Protein AF-A0A6P6XPT9-F1 (afdb_monomer)

Foldseek 3Di:
DVVVVVVVVVVVVVVVVVVVVPFFADDDDCPQLQEEEEFEPCLKFLRVLVQLVNLLVRYAYEYEEADVVSQVVSVVVSVVVSPYPHHYHYDHDQLLDDVRLVVVLVVCVPGRYAHYELPFADDPLLDQDPPVPDDPSSLSSRCSGLPVSLVSVCVSPVVSCLVVLHHEYEREAALLLVADAASCVSNNVSSVNSLVVQLVVQVVSLVSNYHRAYAHAYAECMPVFLADDDPLHHHSNVLNVQLSRVHTSVDSYDNSDVSRVVVSVVLVVCCVVVHNLLSRLLRNQLSVLRNVCVVDVVSRVVDDPVVSSVVSNVVSVVVVGRPSVD

Sequence (326 aa):
MIFLTIFLIILIIILIILWKFWNRPFVWDTNNGEYWAVVTGATDGIGYEFARQLAQKGYNIVMISRNPEKLAAKRQTILNESGNNVQIETVAVDFKKLDIYDQIRLAIKDKDVFILVNNVGFANMEKLDFFYNESSDYHQDMISVNITSTVRMTDLILPTMIEKQRGLILNLSSNLAEHSCGLGTMYSSTKAFVLNFSQTLYYECLSKNVLVFALTPMFVHSQLIAIRPSFFIPSAKCYVQNAFKSIQWNEKFSCGYIYHRLLSELTRIATLILGERYFIAVSKDIFQYHFQAYHDENFAEKSNFIKLIGTALWKNFQTNNPTYFD

Nearest PDB structures (foldseek):
  6jhb-assembly1_B-2  TM=9.146E-01  e=8.318E-14  Microcystis aeruginosa FACHB-905 = DIANCHI905
  2cfc-assembly1_D  TM=8.908E-01  e=8.199E-13  Xanthobacter autotrophicus Py2
  3svt-assembly1_B  TM=9.056E-01  e=2.003E-12  Mycobacterium ulcerans Agy99
  3f5q-assembly2_A  TM=8.805E-01  e=8.082E-12  Escherichia coli O6
  3g1t-assembly1_A-2  TM=8.315E-01  e=2.003E-12  Salmonella enterica subsp. enterica serovar Typhi

Radius of gyration: 21.02 Å; Cα contacts (8 Å, |Δi|>4): 557; chains: 1; bounding box: 53×53×59 Å

Solvent-accessible surface area (backbone atoms only — not comparable to full-atom values): 16874 Å² total; per-residue (Å²): 109,70,67,59,52,53,50,50,52,52,49,50,52,49,50,53,50,51,56,68,62,67,65,47,66,65,81,90,76,30,71,96,46,64,25,23,30,39,23,28,36,29,69,47,39,56,24,22,34,46,50,42,53,41,28,49,69,26,23,16,36,40,37,28,30,65,52,57,68,56,41,53,54,50,49,53,52,36,64,76,67,22,86,48,99,54,55,74,48,76,46,68,47,59,50,68,52,82,85,52,57,63,63,50,48,63,77,45,66,93,52,52,58,38,31,37,34,40,43,41,69,57,76,63,57,87,67,65,47,54,77,93,77,54,54,70,66,58,54,50,39,33,43,25,24,37,41,48,39,44,54,51,55,44,66,73,47,46,62,62,17,49,75,68,43,34,34,37,39,37,37,59,34,28,47,46,34,80,44,84,51,36,58,34,62,68,52,29,50,38,19,27,50,45,40,53,52,26,47,53,48,20,67,72,28,51,88,34,50,24,49,30,31,20,33,27,38,58,66,45,27,28,92,87,34,74,55,62,67,43,91,73,21,34,42,23,60,59,35,47,64,39,26,66,74,58,45,36,73,88,49,42,60,35,34,29,35,73,56,35,46,52,51,50,53,49,50,53,52,48,30,72,73,65,33,61,66,47,46,24,26,35,40,31,45,50,50,52,51,50,30,50,32,72,79,30,68,73,50,24,77,69,52,46,72,68,60,50,52,50,49,31,51,49,57,45,59,73,59,82,50,52,77,68,84,113

Mean predicted aligned error: 6.58 Å

Secondary structure (DSSP, 8-state):
-HHHHHHHHHHHHHHHHHHTTS--BPP---GGGT-EEEEETTTSHHHHHHHHHHHHHT-EEEEEES-HHHHHHHHHHHHHHS-S---EEEEE--TT-STTHHHHHHHHTTS-EEEEEE------TTS---GGGS-HHHHHHHIIIIIIHHHHHHHHHHHHHHHTT-EEEEEE--GGGSS--TT-HHHHHHHHHHHHHHHHHHHHHHTTTEEEEEE-----BBTTB-PPP-SSS-BHHHHHHHHHHH-BTT-SEE-SSHHHHHHHHHHHHHHHHH-HHHHHHHHHHHHHHHHHHHH-HHHHHH--HHHHHHHHHHHHHHTSS-TT--

Organism: Dermatophagoides pteronyssinus (NCBI:txid6956)

pLDDT: mean 88.87, std 11.32, range [50.19, 98.88]

InterPro domains:
  IPR002347 Short-chain dehydrogenase/reductase SDR [PF00106] (36-224)
  IPR002347 Short-chain dehydrogenase/reductase SDR [PR00080] (111-122)
  IPR002347 Short-chain dehydrogenase/reductase SDR [PR00080] (167-175)
  IPR002347 Short-chain dehydrogenase/reductase SDR [PR00080] (187-206)
  IPR002347 Short-chain dehydrogenase/reductase SDR [PR00081] (36-53)
  IPR002347 Short-chain dehydrogenase/reductase SDR [PR00081] (111-122)
  IPR002347 Short-chain dehydrogenase/reductase SDR [PR00081] (161-177)
  IPR002347 Short-chain dehydrogenase/reductase SDR [PR00081] (187-206)
  IPR002347 Short-chain dehydrogenase/reductase SDR [PR00081] (208-225)
  IPR036291 NAD(P)-binding domain superfamily [SSF51735] (36-249)
  IPR051019 VLCFA Elongation and Steroid Dehydrogenase [PTHR43899] (4-271)

Structure (mmCIF, N/CA/C/O backbone):
data_AF-A0A6P6XPT9-F1
#
_entry.id   AF-A0A6P6XPT9-F1
#
loop_
_atom_site.group_PDB
_atom_site.id
_atom_site.type_symbol
_atom_site.label_atom_id
_atom_site.label_alt_id
_atom_site.label_comp_id
_atom_site.label_asym_id
_atom_site.label_entity_id
_atom_site.label_seq_id
_atom_site.pdbx_PDB_ins_code
_atom_site.Cartn_x
_atom_site.Cartn_y
_atom_site.Cartn_z
_atom_site.occupancy
_atom_site.B_iso_or_equiv
_atom_site.auth_seq_id
_atom_site.auth_comp_id
_atom_site.auth_asym_id
_atom_site.auth_atom_id
_atom_site.pdbx_PDB_model_num
ATOM 1 N N . MET A 1 1 ? -20.578 32.294 -34.638 1.00 79.19 1 MET A N 1
ATOM 2 C CA . MET A 1 1 ? -20.539 30.838 -34.370 1.00 79.19 1 MET A CA 1
ATOM 3 C C . MET A 1 1 ? -19.259 30.431 -33.637 1.00 79.19 1 MET A C 1
ATOM 5 O O . MET A 1 1 ? -19.374 29.998 -32.505 1.00 79.19 1 MET A O 1
ATOM 9 N N . ILE A 1 2 ? -18.060 30.682 -34.187 1.00 90.75 2 ILE A N 1
ATOM 10 C CA . ILE A 1 2 ? -16.760 30.312 -33.571 1.00 90.75 2 ILE A CA 1
ATOM 11 C C . ILE A 1 2 ? -16.572 30.866 -32.143 1.00 90.75 2 ILE A C 1
ATOM 13 O O . ILE A 1 2 ? -16.231 30.111 -31.240 1.00 90.75 2 ILE A O 1
ATOM 17 N N . PHE A 1 3 ? -16.864 32.150 -31.905 1.00 90.12 3 PHE A N 1
ATOM 18 C CA . PHE A 1 3 ? -16.752 32.755 -30.567 1.00 90.12 3 PHE A CA 1
ATOM 19 C C . PHE A 1 3 ? -17.677 32.117 -29.523 1.00 90.12 3 PHE A C 1
ATOM 21 O O . PHE A 1 3 ? -17.264 31.913 -28.386 1.00 90.12 3 PHE A O 1
ATOM 28 N N . LEU A 1 4 ? -18.903 31.758 -29.915 1.00 89.94 4 LEU A N 1
ATOM 29 C CA . LEU A 1 4 ? -19.854 31.084 -29.030 1.00 89.94 4 LEU A CA 1
ATOM 30 C C . LEU A 1 4 ? -19.373 29.666 -28.695 1.00 89.94 4 LEU A C 1
ATOM 32 O O . LEU A 1 4 ? -19.447 29.2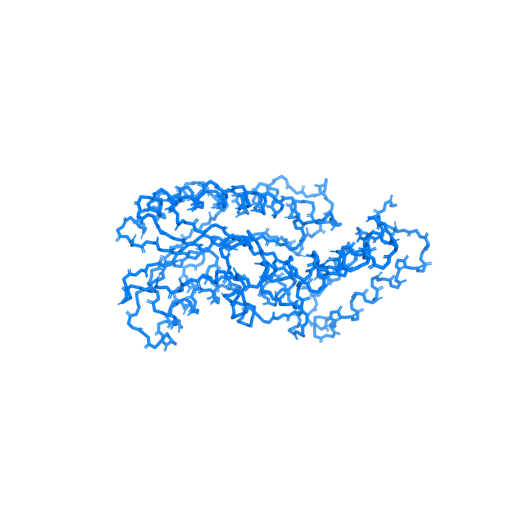50 -27.545 1.00 89.94 4 LEU A O 1
ATOM 36 N N . THR A 1 5 ? -18.821 28.948 -29.677 1.00 92.06 5 THR A N 1
ATOM 37 C CA . THR A 1 5 ? -18.236 27.617 -29.472 1.00 92.06 5 THR A CA 1
ATOM 38 C C . THR A 1 5 ? -17.027 27.667 -28.536 1.00 92.06 5 THR A C 1
ATOM 40 O O . THR A 1 5 ? -16.963 26.886 -27.593 1.00 92.06 5 THR A O 1
ATOM 43 N N . ILE A 1 6 ? -16.100 28.610 -28.739 1.00 93.50 6 ILE A N 1
ATOM 44 C CA . ILE A 1 6 ? -14.931 28.792 -27.862 1.00 93.50 6 ILE A CA 1
ATOM 45 C C . ILE A 1 6 ? -15.375 29.158 -26.441 1.00 93.50 6 ILE A C 1
ATOM 47 O O . ILE A 1 6 ? -14.889 28.568 -25.479 1.00 93.50 6 ILE A O 1
ATOM 51 N N . PHE A 1 7 ? -16.334 30.077 -26.301 1.00 94.69 7 PHE A N 1
ATOM 52 C CA . PHE A 1 7 ? -16.887 30.461 -25.002 1.00 94.69 7 PHE A CA 1
ATOM 53 C C . PHE A 1 7 ? -17.530 29.275 -24.272 1.00 94.69 7 PHE A C 1
ATOM 55 O O . PHE A 1 7 ? -17.256 29.069 -23.094 1.00 94.69 7 PHE A O 1
ATOM 62 N N . LEU A 1 8 ? -18.328 28.458 -24.967 1.00 93.38 8 LEU A N 1
ATOM 63 C CA . LEU A 1 8 ? -18.945 27.261 -24.390 1.00 93.38 8 LEU A CA 1
ATOM 64 C C . LEU A 1 8 ? -17.902 26.216 -23.976 1.00 93.38 8 LEU A C 1
ATOM 66 O O . LEU A 1 8 ? -18.034 25.638 -22.903 1.00 93.38 8 LEU A O 1
ATOM 70 N N . ILE A 1 9 ? -16.846 26.004 -24.769 1.00 93.31 9 ILE A N 1
ATOM 71 C CA . ILE A 1 9 ? -15.739 25.103 -24.404 1.00 93.31 9 ILE A CA 1
ATOM 72 C C . ILE A 1 9 ? -15.038 25.604 -23.136 1.00 93.31 9 ILE A C 1
ATOM 74 O O . ILE A 1 9 ? -14.835 24.828 -22.206 1.00 93.31 9 ILE A O 1
ATOM 78 N N . ILE A 1 10 ? -14.711 26.897 -23.066 1.00 92.75 10 ILE A N 1
ATOM 79 C CA . ILE A 1 10 ? -14.079 27.502 -21.884 1.00 92.75 10 ILE A CA 1
ATOM 80 C C . ILE A 1 10 ? -15.000 27.390 -20.665 1.00 92.75 10 ILE A C 1
ATOM 82 O O . ILE A 1 10 ? -14.541 26.997 -19.597 1.00 92.75 10 ILE A O 1
ATOM 86 N N . LEU A 1 11 ? -16.297 27.668 -20.816 1.00 93.38 11 LEU A N 1
ATOM 87 C CA . LEU A 1 11 ? -17.279 27.543 -19.740 1.00 93.38 11 LEU A CA 1
ATOM 88 C C . LEU A 1 11 ? -17.395 26.097 -19.245 1.00 93.38 11 LEU A C 1
ATOM 90 O O . LEU A 1 11 ? -17.398 25.873 -18.041 1.00 93.38 11 LEU A O 1
ATOM 94 N N . ILE A 1 12 ? -17.434 25.111 -20.146 1.00 91.75 12 ILE A N 1
ATOM 95 C CA . ILE A 1 12 ? -17.448 23.685 -19.790 1.00 91.75 12 ILE A CA 1
ATOM 96 C C . ILE A 1 12 ? -16.168 23.308 -19.042 1.00 91.75 12 ILE A C 1
ATOM 98 O O . ILE A 1 12 ? -16.242 22.646 -18.012 1.00 91.75 12 ILE A O 1
ATOM 102 N N . ILE A 1 13 ? -15.001 23.763 -19.505 1.00 87.75 13 ILE A N 1
ATOM 103 C CA . ILE A 1 13 ? -13.725 23.536 -18.815 1.00 87.75 13 ILE A CA 1
ATOM 104 C C . ILE A 1 13 ? -13.761 24.156 -17.414 1.00 87.75 13 ILE A C 1
ATOM 106 O O . ILE A 1 13 ? -13.410 23.482 -16.451 1.00 87.75 13 ILE A O 1
ATOM 110 N N . ILE A 1 14 ? -14.240 25.395 -17.275 1.00 87.25 14 ILE A N 1
ATOM 111 C CA . ILE A 1 14 ? -14.385 26.072 -15.979 1.00 87.25 14 ILE A CA 1
ATOM 112 C C . ILE A 1 14 ? -15.352 25.307 -15.075 1.00 87.25 14 ILE A C 1
ATOM 114 O O . ILE A 1 14 ? -15.032 25.093 -13.915 1.00 87.25 14 ILE A O 1
ATOM 118 N N . LEU A 1 15 ? -16.496 24.845 -15.579 1.00 84.56 15 LEU A N 1
ATOM 119 C CA . LEU A 1 15 ? -17.464 24.073 -14.796 1.00 84.56 15 LEU A CA 1
ATOM 120 C C . LEU A 1 15 ? -16.913 22.705 -14.378 1.00 84.56 15 LEU A C 1
ATOM 122 O O . LEU A 1 15 ? -17.125 22.302 -13.241 1.00 84.56 15 LEU A O 1
ATOM 126 N N . ILE A 1 16 ? -16.159 22.015 -15.240 1.00 75.75 16 ILE A N 1
ATOM 127 C CA . ILE A 1 16 ? -15.454 20.769 -14.890 1.00 75.75 16 ILE A CA 1
ATOM 128 C C . ILE A 1 16 ? -14.399 21.041 -13.816 1.00 75.75 16 ILE A C 1
ATOM 130 O O . ILE A 1 16 ? -14.278 20.268 -12.868 1.00 75.75 16 ILE A O 1
ATOM 134 N N . ILE A 1 17 ? -13.649 22.137 -13.944 1.00 69.44 17 ILE A N 1
ATOM 135 C CA . ILE A 1 17 ? -12.670 22.569 -12.945 1.00 69.44 17 ILE A CA 1
ATOM 136 C C . ILE A 1 17 ? -13.381 22.871 -11.620 1.00 69.44 17 ILE A C 1
ATOM 138 O O . ILE A 1 17 ? -12.992 22.323 -10.598 1.00 69.44 17 ILE A O 1
ATOM 142 N N . LEU A 1 18 ? -14.456 23.663 -11.627 1.00 72.50 18 LEU A N 1
ATOM 143 C CA . LEU A 1 18 ? -15.242 24.010 -10.439 1.00 72.50 18 LEU A CA 1
ATOM 144 C C . LEU A 1 18 ? -15.896 22.781 -9.792 1.00 72.50 18 LEU A C 1
ATOM 146 O O . LEU A 1 18 ? -15.896 22.667 -8.571 1.00 72.50 18 LEU A O 1
ATOM 150 N N . TRP A 1 19 ? -16.385 21.825 -10.583 1.00 67.12 19 TRP A N 1
ATOM 151 C CA . TRP A 1 19 ? -16.901 20.543 -10.094 1.00 67.12 19 TRP A CA 1
ATOM 152 C C . TRP A 1 19 ? -15.800 19.703 -9.439 1.00 67.12 19 TRP A C 1
ATOM 154 O O . TRP A 1 19 ? -15.993 19.180 -8.344 1.00 67.12 19 TRP A O 1
ATOM 164 N N . LYS A 1 20 ? -14.604 19.673 -10.039 1.00 57.31 20 LYS A N 1
ATOM 165 C CA . LYS A 1 20 ? -13.386 19.132 -9.416 1.00 57.31 20 LYS A CA 1
ATOM 166 C C . LYS A 1 20 ? -12.871 19.960 -8.235 1.00 57.31 20 LYS A C 1
ATOM 168 O O . LYS A 1 20 ? -11.962 19.510 -7.556 1.00 57.31 20 LYS A O 1
ATOM 173 N N . PHE A 1 21 ? -13.388 21.163 -7.990 1.00 55.09 21 PHE A N 1
ATOM 174 C CA . PHE A 1 21 ? -13.096 21.963 -6.796 1.00 55.09 21 PHE A CA 1
ATOM 175 C C . PHE A 1 21 ? -14.175 21.827 -5.718 1.00 55.09 21 PHE A C 1
ATOM 177 O O . PHE A 1 21 ? -13.897 22.148 -4.563 1.00 55.09 21 PHE A O 1
ATOM 184 N N . TRP A 1 22 ? -15.342 21.249 -6.031 1.00 58.50 22 TRP A N 1
ATOM 185 C CA . TRP A 1 22 ? -16.307 20.732 -5.049 1.00 58.50 22 TRP A CA 1
ATOM 186 C C . TRP A 1 22 ? -15.775 19.438 -4.401 1.00 58.50 22 TRP A C 1
ATOM 188 O O . TRP A 1 22 ? -16.456 18.418 -4.285 1.00 58.50 22 TRP A O 1
ATOM 198 N N . ASN A 1 23 ? -14.503 19.464 -4.010 1.00 64.50 23 ASN A N 1
ATOM 199 C CA . ASN A 1 23 ? -13.807 18.354 -3.396 1.00 64.50 23 ASN A CA 1
ATOM 200 C C . ASN A 1 23 ? -14.426 18.066 -2.040 1.00 64.50 23 ASN A C 1
ATOM 202 O O . ASN A 1 23 ? -14.569 18.953 -1.198 1.00 64.50 23 ASN A O 1
ATOM 206 N N . ARG A 1 24 ? -14.761 16.798 -1.823 1.00 79.75 24 ARG A N 1
ATOM 207 C CA . ARG A 1 24 ? -15.091 16.271 -0.503 1.00 79.75 24 ARG A CA 1
ATOM 208 C C . ARG A 1 24 ? -13.835 15.577 0.022 1.00 79.75 24 ARG A C 1
ATOM 210 O O . ARG A 1 24 ? -13.664 14.386 -0.252 1.00 79.75 24 ARG A O 1
ATOM 217 N N . PRO A 1 25 ? -12.914 16.300 0.690 1.00 84.12 25 PRO A N 1
ATOM 218 C CA . PRO A 1 25 ? -11.747 15.665 1.283 1.00 84.12 25 PRO A CA 1
ATOM 219 C C . PRO A 1 25 ? -12.199 14.603 2.282 1.00 84.12 25 PRO A C 1
ATOM 221 O O . PRO A 1 25 ? -13.264 14.720 2.896 1.00 84.12 25 PRO A O 1
ATOM 224 N N . PHE A 1 26 ? -11.393 13.561 2.446 1.00 88.88 26 PHE A N 1
ATOM 225 C CA . PHE A 1 26 ? -11.652 12.593 3.500 1.00 88.88 26 PHE A CA 1
ATOM 226 C C . PHE A 1 26 ? -11.485 13.253 4.874 1.00 88.88 26 PHE A C 1
ATOM 228 O O . PHE A 1 26 ? -10.502 13.956 5.127 1.00 88.88 26 PHE A O 1
ATOM 235 N N . VAL A 1 27 ? -12.459 13.032 5.755 1.00 87.75 27 VAL A N 1
ATOM 236 C CA . VAL A 1 27 ? -12.433 13.548 7.123 1.00 87.75 27 VAL A CA 1
ATOM 237 C C . VAL A 1 27 ? -11.733 12.521 8.000 1.00 87.75 27 VAL A C 1
ATOM 239 O O . VAL A 1 27 ? -12.186 11.388 8.130 1.00 87.75 27 VAL A O 1
ATOM 242 N N . TRP A 1 28 ? -10.610 12.923 8.587 1.00 88.94 28 TRP A N 1
ATOM 243 C CA . TRP A 1 28 ? -9.869 12.100 9.535 1.00 88.94 28 TRP A CA 1
ATOM 244 C C . TRP A 1 28 ? -10.541 12.199 10.903 1.00 88.94 28 TRP A C 1
ATOM 246 O O . TRP A 1 28 ? -10.433 13.236 11.551 1.00 88.94 28 TRP A O 1
ATOM 256 N N . ASP A 1 29 ? -11.204 11.130 11.330 1.00 88.81 29 ASP A N 1
ATOM 257 C CA . ASP A 1 29 ? -11.877 11.035 12.625 1.00 88.81 29 ASP A CA 1
ATOM 258 C C . ASP A 1 29 ? -11.281 9.877 13.422 1.00 88.81 29 ASP A C 1
ATOM 260 O O . ASP A 1 29 ? -11.273 8.743 12.956 1.00 88.81 29 ASP A O 1
ATOM 264 N N . THR A 1 30 ? -10.749 10.163 14.606 1.00 83.50 30 THR A N 1
ATOM 265 C CA . THR A 1 30 ? -10.194 9.140 15.502 1.00 83.50 30 THR A CA 1
ATOM 266 C C . THR A 1 30 ? -11.195 8.632 16.527 1.00 83.50 30 THR A C 1
ATOM 268 O O . THR A 1 30 ? -10.854 7.714 17.274 1.00 83.50 30 THR A O 1
ATOM 271 N N . ASN A 1 31 ? -12.392 9.228 16.592 1.00 88.56 31 ASN A N 1
ATOM 272 C CA . ASN A 1 31 ? -13.404 8.982 17.613 1.00 88.56 31 ASN A CA 1
ATOM 273 C C . ASN A 1 31 ? -12.790 8.951 19.019 1.00 88.56 31 ASN A C 1
ATOM 275 O O . ASN A 1 31 ? -12.758 7.921 19.684 1.00 88.56 31 ASN A O 1
ATOM 279 N N . ASN A 1 32 ? -12.192 10.076 19.423 1.00 84.25 32 ASN A N 1
ATOM 280 C CA . ASN A 1 32 ? -11.514 10.234 20.716 1.00 84.25 32 ASN A CA 1
ATOM 281 C C . ASN A 1 32 ? -10.435 9.167 21.016 1.00 84.25 32 ASN A C 1
ATOM 283 O O . ASN A 1 32 ? -10.117 8.920 22.176 1.00 84.25 32 ASN A O 1
ATOM 287 N N . GLY A 1 33 ? -9.849 8.556 19.980 1.00 85.12 33 GLY A N 1
ATOM 288 C CA . GLY A 1 33 ? -8.804 7.537 20.112 1.00 85.12 33 GLY A CA 1
ATOM 289 C C . GLY A 1 33 ? -9.315 6.096 20.191 1.00 85.12 33 GLY A C 1
ATOM 290 O O . GLY A 1 33 ? -8.542 5.196 20.510 1.00 85.12 33 GLY A O 1
ATOM 291 N N . GLU A 1 34 ? -10.592 5.842 19.898 1.00 92.31 34 GLU A N 1
ATOM 292 C CA . GLU A 1 34 ? -11.158 4.485 19.905 1.00 92.31 34 GLU A CA 1
ATOM 293 C C . GLU A 1 34 ? -10.878 3.716 18.607 1.00 92.31 34 GLU A C 1
ATOM 295 O O . GLU A 1 34 ? -10.788 2.485 18.611 1.00 92.31 34 GLU A O 1
ATOM 300 N N . TYR A 1 35 ? -10.716 4.418 17.482 1.00 97.44 35 TYR A N 1
ATOM 301 C CA . TYR A 1 35 ? -10.569 3.771 16.180 1.00 97.44 35 TYR A CA 1
ATOM 302 C C . TYR A 1 35 ? -9.181 3.187 15.935 1.00 97.44 35 TYR A C 1
ATOM 304 O O . TYR A 1 35 ? -8.144 3.749 16.300 1.00 97.44 35 TYR A O 1
ATOM 312 N N . TRP A 1 36 ? -9.181 2.057 15.232 1.00 98.56 36 TRP A N 1
ATOM 313 C CA . TRP A 1 36 ? -7.990 1.318 14.847 1.00 98.56 36 TRP A CA 1
ATOM 314 C C . TRP A 1 36 ? -7.681 1.469 13.358 1.00 98.56 36 TRP A C 1
ATOM 316 O O . TRP A 1 36 ? -8.574 1.501 12.508 1.00 98.56 36 TRP A O 1
ATOM 326 N N . ALA A 1 37 ? -6.391 1.494 13.042 1.00 98.69 37 ALA A N 1
ATOM 327 C CA . ALA A 1 37 ? -5.862 1.351 11.700 1.00 98.69 37 ALA A CA 1
ATOM 328 C C . ALA A 1 37 ? -5.039 0.062 11.588 1.00 98.69 37 ALA A C 1
ATOM 330 O O . ALA A 1 37 ? -4.120 -0.176 12.371 1.00 98.69 37 ALA A O 1
ATOM 331 N N . VAL A 1 38 ? -5.336 -0.759 10.588 1.00 98.88 38 VAL A N 1
ATOM 332 C CA . VAL A 1 38 ? -4.563 -1.956 10.245 1.00 98.88 38 VAL A CA 1
ATOM 333 C C . VAL A 1 38 ? -3.624 -1.608 9.098 1.00 98.88 38 VAL A C 1
ATOM 335 O O . VAL A 1 38 ? -4.072 -1.127 8.060 1.00 98.88 38 VAL A O 1
ATOM 338 N N . VAL A 1 39 ? -2.324 -1.854 9.258 1.00 98.88 39 VAL A N 1
ATOM 339 C CA . VAL A 1 39 ? -1.311 -1.529 8.242 1.00 98.88 39 VAL A CA 1
ATOM 340 C C . VAL A 1 39 ? -0.475 -2.764 7.924 1.00 98.88 39 VAL A C 1
ATOM 342 O O . VAL A 1 39 ? 0.206 -3.308 8.796 1.00 98.88 39 VAL A O 1
ATOM 345 N N . THR A 1 40 ? -0.490 -3.201 6.663 1.00 98.69 40 THR A N 1
ATOM 346 C CA . THR A 1 40 ? 0.341 -4.318 6.189 1.00 98.69 40 THR A CA 1
ATOM 347 C C . THR A 1 40 ? 1.687 -3.822 5.653 1.00 98.69 40 THR A C 1
ATOM 349 O O . THR A 1 40 ? 1.795 -2.744 5.069 1.00 98.69 40 THR A O 1
ATOM 352 N N . GLY A 1 41 ? 2.763 -4.582 5.873 1.00 97.19 41 GLY A N 1
ATOM 353 C CA . GLY A 1 41 ? 4.122 -4.138 5.543 1.00 97.19 41 GLY A CA 1
ATOM 354 C C . GLY A 1 41 ? 4.581 -2.951 6.402 1.00 97.19 41 GLY A C 1
ATOM 355 O O . GLY A 1 41 ? 5.276 -2.064 5.917 1.00 97.19 41 GLY A O 1
ATOM 356 N N . ALA A 1 42 ? 4.180 -2.914 7.675 1.00 97.31 42 ALA A N 1
ATOM 357 C CA . ALA A 1 42 ? 4.314 -1.744 8.552 1.00 97.31 42 ALA A CA 1
ATOM 358 C C . ALA A 1 42 ? 5.716 -1.518 9.159 1.00 97.31 42 ALA A C 1
ATOM 360 O O . ALA A 1 42 ? 5.872 -0.695 10.055 1.00 97.31 42 ALA A O 1
ATOM 361 N N . THR A 1 43 ? 6.745 -2.252 8.730 1.00 95.88 43 THR A N 1
ATOM 362 C CA . THR A 1 43 ? 8.088 -2.169 9.336 1.00 95.88 43 THR A CA 1
ATOM 363 C C . THR A 1 43 ? 9.082 -1.314 8.557 1.00 95.88 43 THR A C 1
ATOM 365 O O . THR A 1 43 ? 10.153 -1.018 9.087 1.00 95.88 43 THR A O 1
ATOM 368 N N . ASP A 1 44 ? 8.758 -0.908 7.327 1.00 93.00 44 ASP A N 1
ATOM 369 C CA . ASP A 1 44 ? 9.615 -0.052 6.505 1.00 93.00 44 ASP A CA 1
ATOM 370 C C . ASP A 1 44 ? 8.820 0.862 5.564 1.00 93.00 44 ASP A C 1
ATOM 372 O O . ASP A 1 44 ? 7.621 0.668 5.350 1.00 93.00 44 ASP A O 1
ATOM 376 N N . GLY A 1 45 ? 9.512 1.844 4.987 1.00 94.19 45 GLY A N 1
ATOM 377 C CA . GLY A 1 45 ? 9.049 2.661 3.877 1.00 94.19 45 GLY A CA 1
ATOM 378 C C . GLY A 1 45 ? 7.678 3.286 4.109 1.00 94.19 45 GLY A C 1
ATOM 379 O O . GLY A 1 45 ? 7.395 3.856 5.164 1.00 94.19 45 GLY A O 1
ATOM 380 N N . ILE A 1 46 ? 6.835 3.190 3.080 1.00 96.88 46 ILE A N 1
ATOM 381 C CA . ILE A 1 46 ? 5.500 3.796 3.039 1.00 96.88 46 ILE A CA 1
ATOM 382 C C . ILE A 1 46 ? 4.603 3.233 4.150 1.00 96.88 46 ILE A C 1
ATOM 384 O O . ILE A 1 46 ? 3.961 4.005 4.859 1.00 96.88 46 ILE A O 1
ATOM 388 N N . GLY A 1 47 ? 4.596 1.912 4.354 1.00 97.75 47 GLY A N 1
ATOM 389 C CA . GLY A 1 47 ? 3.777 1.262 5.380 1.00 97.75 47 GLY A CA 1
ATOM 390 C C . GLY A 1 47 ? 4.132 1.700 6.794 1.00 97.75 47 GLY A C 1
ATOM 391 O O . GLY A 1 47 ? 3.244 2.037 7.574 1.00 97.75 47 GLY A O 1
ATOM 392 N N . TYR A 1 48 ? 5.425 1.755 7.123 1.00 98.06 48 TYR A N 1
ATOM 393 C CA . TYR A 1 48 ? 5.858 2.259 8.429 1.00 98.06 48 TYR A CA 1
ATOM 394 C C . TYR A 1 48 ? 5.432 3.711 8.654 1.00 98.06 48 TYR A C 1
ATOM 396 O O . TYR A 1 48 ? 4.936 4.047 9.727 1.00 98.06 48 TYR A O 1
ATOM 404 N N . GLU A 1 49 ? 5.570 4.572 7.645 1.00 98.19 49 GLU A N 1
ATOM 405 C CA . GLU A 1 49 ? 5.164 5.973 7.771 1.00 98.19 49 GLU A CA 1
ATOM 406 C C . GLU A 1 49 ? 3.645 6.151 7.848 1.00 98.19 49 GLU A C 1
ATOM 408 O O . GLU A 1 49 ? 3.192 7.030 8.578 1.00 98.19 49 GLU A O 1
ATOM 413 N N . PHE A 1 50 ? 2.846 5.294 7.202 1.00 98.56 50 PHE A N 1
ATOM 414 C CA . PHE A 1 50 ? 1.403 5.248 7.454 1.00 98.56 50 PHE A CA 1
ATOM 415 C C . PHE A 1 50 ? 1.105 4.878 8.907 1.00 98.56 50 PHE A C 1
ATOM 417 O O . PHE A 1 50 ? 0.392 5.623 9.572 1.00 98.56 50 PHE A O 1
ATOM 424 N N . ALA A 1 51 ? 1.682 3.791 9.426 1.00 98.56 51 ALA A N 1
ATOM 425 C CA . ALA A 1 51 ? 1.483 3.375 10.817 1.00 98.56 51 ALA A CA 1
ATOM 426 C C . ALA A 1 51 ? 1.876 4.486 11.809 1.00 98.56 51 ALA A C 1
ATOM 428 O O . ALA A 1 51 ? 1.090 4.863 12.678 1.00 98.56 51 ALA A O 1
ATOM 429 N N . ARG A 1 52 ? 3.066 5.069 11.630 1.00 98.19 52 ARG A N 1
ATOM 430 C CA . ARG A 1 52 ? 3.612 6.127 12.489 1.00 98.19 52 ARG A CA 1
ATOM 431 C C . ARG A 1 52 ? 2.763 7.395 12.467 1.00 98.19 52 ARG A C 1
ATOM 433 O O . ARG A 1 52 ? 2.451 7.945 13.519 1.00 98.19 52 ARG A O 1
ATOM 440 N N . GLN A 1 53 ? 2.379 7.870 11.284 1.00 97.88 53 GLN A N 1
ATOM 441 C CA . GLN A 1 53 ? 1.632 9.123 11.165 1.00 97.88 53 GLN A CA 1
ATOM 442 C C . GLN A 1 53 ? 0.142 8.961 11.501 1.00 97.88 53 GLN A C 1
ATOM 444 O O . GLN A 1 53 ? -0.472 9.920 11.964 1.00 97.88 53 GLN A O 1
ATOM 449 N N . LEU A 1 54 ? -0.447 7.772 11.326 1.00 97.94 54 LEU A N 1
ATOM 450 C CA . LEU A 1 54 ? -1.793 7.474 11.835 1.00 97.94 54 LEU A CA 1
ATOM 451 C C . LEU A 1 54 ? -1.809 7.430 13.370 1.00 97.94 54 LEU A C 1
ATOM 453 O O . LEU A 1 54 ? -2.709 8.007 13.976 1.00 97.94 54 LEU A O 1
ATOM 457 N N . ALA A 1 55 ? -0.779 6.869 14.008 1.00 97.75 55 ALA A N 1
ATOM 458 C CA . ALA A 1 55 ? -0.630 6.927 15.465 1.00 97.75 55 ALA A CA 1
ATOM 459 C C . ALA A 1 55 ? -0.502 8.374 15.980 1.00 97.75 55 ALA A C 1
ATOM 461 O O . ALA A 1 55 ? -1.163 8.762 16.941 1.00 97.75 55 ALA A O 1
ATOM 462 N N . GLN A 1 56 ? 0.278 9.217 15.293 1.00 95.44 56 GLN A N 1
ATOM 463 C CA . GLN A 1 56 ? 0.378 10.657 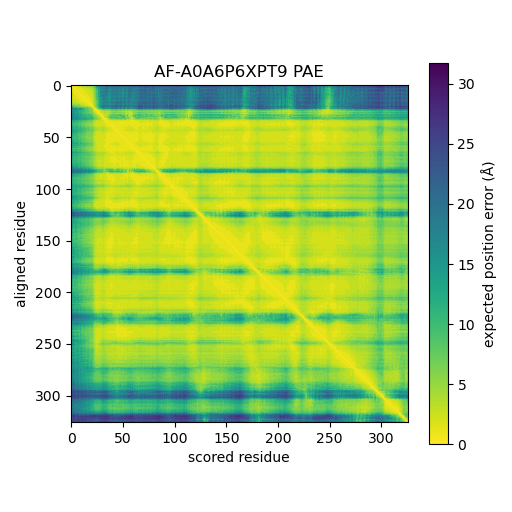15.596 1.00 95.44 56 GLN A CA 1
ATOM 464 C C . GLN A 1 56 ? -0.945 11.410 15.408 1.00 95.44 56 GLN A C 1
ATOM 466 O O . GLN A 1 56 ? -1.166 12.439 16.041 1.00 95.44 56 GLN A O 1
ATOM 471 N N . LYS A 1 57 ? -1.839 10.906 14.550 1.00 94.31 57 LYS A N 1
ATOM 472 C CA . LYS A 1 57 ? -3.201 11.433 14.406 1.00 94.31 57 LYS A CA 1
ATOM 473 C C . LYS A 1 57 ? -4.145 10.963 15.513 1.00 94.31 57 LYS A C 1
ATOM 475 O O . LYS A 1 57 ? -5.193 11.577 15.651 1.00 94.31 57 LYS A O 1
ATOM 480 N N . GLY A 1 58 ? -3.777 9.931 16.277 1.00 96.00 58 GLY A N 1
ATOM 481 C CA . GLY A 1 58 ? -4.550 9.392 17.399 1.00 96.00 58 GLY A CA 1
ATOM 482 C C . GLY A 1 58 ? -5.239 8.051 17.128 1.00 96.00 58 GLY A C 1
ATOM 483 O O . GLY A 1 58 ? -6.070 7.646 17.930 1.00 96.00 58 GLY A O 1
ATOM 484 N N . TYR A 1 59 ? -4.934 7.363 16.022 1.00 97.75 59 TYR A N 1
ATOM 485 C CA . TYR A 1 59 ? -5.446 6.007 15.790 1.00 97.75 59 TYR A CA 1
ATOM 486 C C . TYR A 1 59 ? -4.624 4.972 16.561 1.00 97.75 59 TYR A C 1
ATOM 488 O O . TYR A 1 59 ? -3.392 5.027 16.568 1.00 97.75 59 TYR A O 1
ATOM 496 N N . ASN A 1 60 ? -5.299 3.968 17.114 1.00 98.31 60 ASN A N 1
ATOM 497 C CA . ASN A 1 60 ? -4.644 2.733 17.539 1.00 98.31 60 ASN A CA 1
ATOM 498 C C . ASN A 1 60 ? -4.175 1.957 16.302 1.00 98.31 60 ASN A C 1
ATOM 500 O O . ASN A 1 60 ? -4.821 2.019 15.257 1.00 98.31 60 ASN A O 1
ATOM 504 N N . ILE A 1 61 ? -3.069 1.221 16.380 1.00 98.56 61 ILE A N 1
ATOM 505 C CA . ILE A 1 61 ? -2.453 0.603 15.197 1.00 98.56 61 ILE A CA 1
ATOM 506 C C . ILE A 1 61 ? -2.318 -0.908 15.359 1.00 98.56 61 ILE A C 1
ATOM 508 O O . ILE A 1 61 ? -1.751 -1.385 16.335 1.00 98.56 61 ILE A O 1
ATOM 512 N N . VAL A 1 62 ? -2.737 -1.668 14.348 1.00 98.75 62 VAL A N 1
ATOM 513 C CA . VAL A 1 62 ? -2.299 -3.056 14.147 1.00 98.75 62 VAL A CA 1
ATOM 514 C C . VAL A 1 62 ? -1.243 -3.072 13.046 1.00 98.75 62 VAL A C 1
ATOM 516 O O . VAL A 1 62 ? -1.537 -2.843 11.872 1.00 98.75 62 VAL A O 1
ATOM 519 N N . MET A 1 63 ? 0.005 -3.330 13.425 1.00 98.75 63 MET A N 1
ATOM 520 C CA . MET A 1 63 ? 1.143 -3.432 12.517 1.00 98.75 63 MET A CA 1
ATOM 521 C C . MET A 1 63 ? 1.333 -4.883 12.085 1.00 98.75 63 MET A C 1
ATOM 523 O O . MET A 1 63 ? 1.615 -5.745 12.916 1.00 98.75 63 MET A O 1
ATOM 527 N N . ILE A 1 64 ? 1.245 -5.157 10.785 1.00 98.69 64 ILE A N 1
ATOM 528 C CA . ILE A 1 64 ? 1.430 -6.510 10.252 1.00 98.69 64 ILE A CA 1
ATOM 529 C C . ILE A 1 64 ? 2.658 -6.546 9.343 1.00 98.69 64 ILE A C 1
ATOM 531 O O . ILE A 1 64 ? 2.778 -5.762 8.398 1.00 98.69 64 ILE A O 1
ATOM 535 N N . SER A 1 65 ? 3.607 -7.433 9.636 1.00 97.81 65 SER A N 1
ATOM 536 C CA . SER A 1 65 ? 4.817 -7.647 8.831 1.00 97.81 65 SER A CA 1
ATOM 537 C C . SER A 1 65 ? 5.446 -9.003 9.155 1.00 97.81 65 SER A C 1
ATOM 539 O O . SER A 1 65 ? 4.955 -9.720 10.012 1.00 97.81 65 SER A O 1
ATOM 541 N N . ARG A 1 66 ? 6.544 -9.365 8.491 1.00 95.56 66 ARG A N 1
ATOM 542 C CA . ARG A 1 66 ? 7.173 -10.695 8.616 1.00 95.56 66 ARG A CA 1
ATOM 543 C C . ARG A 1 66 ? 8.147 -10.837 9.779 1.00 95.56 66 ARG A C 1
ATOM 545 O O . ARG A 1 66 ? 8.339 -11.936 10.279 1.00 95.56 66 ARG A O 1
ATOM 552 N N . ASN A 1 67 ? 8.804 -9.746 10.170 1.00 96.50 67 ASN A N 1
ATOM 553 C CA . ASN A 1 67 ? 9.889 -9.787 11.148 1.00 96.50 67 ASN A CA 1
ATOM 554 C C . ASN A 1 67 ? 9.387 -9.295 12.525 1.00 96.50 67 ASN A C 1
ATOM 556 O O . ASN A 1 67 ? 9.107 -8.097 12.652 1.00 96.50 67 ASN A O 1
ATOM 560 N N . PRO A 1 68 ? 9.282 -10.179 13.539 1.00 97.50 68 PRO A N 1
ATOM 561 C CA . PRO A 1 68 ? 8.763 -9.827 14.862 1.00 97.50 68 PRO A CA 1
ATOM 562 C C . PRO A 1 68 ? 9.666 -8.847 15.622 1.00 97.50 68 PRO A C 1
ATOM 564 O O . PRO A 1 68 ? 9.162 -7.930 16.266 1.00 97.50 68 PRO A O 1
ATOM 567 N N . GLU A 1 69 ? 10.988 -8.969 15.504 1.00 97.75 69 GLU A N 1
ATOM 568 C CA . GLU A 1 69 ? 11.942 -8.071 16.167 1.00 97.75 69 GLU A CA 1
ATOM 569 C C . GLU A 1 69 ? 11.850 -6.651 15.597 1.00 97.75 69 GLU A C 1
ATOM 571 O O . GLU A 1 69 ? 11.747 -5.671 16.336 1.00 97.75 69 GLU A O 1
ATOM 576 N N . LYS A 1 70 ? 11.789 -6.531 14.263 1.00 97.44 70 LYS A N 1
ATOM 577 C CA . LYS A 1 70 ? 11.611 -5.241 13.582 1.00 97.44 70 LYS A CA 1
ATOM 578 C C . LYS A 1 70 ? 10.252 -4.628 13.925 1.00 97.44 70 LYS A C 1
ATOM 580 O O . LYS A 1 70 ? 10.174 -3.416 14.104 1.00 97.44 70 LYS A O 1
ATOM 585 N N . LEU A 1 71 ? 9.196 -5.438 14.044 1.00 98.44 71 LEU A N 1
ATOM 586 C CA . LEU A 1 71 ? 7.882 -4.983 14.516 1.00 98.44 71 LEU A CA 1
ATOM 587 C C . LEU A 1 71 ? 7.965 -4.414 15.935 1.00 98.44 71 LEU A C 1
ATOM 589 O O . LEU A 1 71 ? 7.497 -3.300 16.153 1.00 98.44 71 LEU A O 1
ATOM 593 N N . ALA A 1 72 ? 8.594 -5.129 16.870 1.00 98.12 72 ALA A N 1
ATOM 594 C CA . ALA A 1 72 ? 8.748 -4.681 18.252 1.00 98.12 72 ALA A CA 1
ATOM 595 C C . ALA A 1 72 ? 9.539 -3.365 18.345 1.00 98.12 72 ALA A C 1
ATOM 597 O O . ALA A 1 72 ? 9.089 -2.414 18.986 1.00 98.12 72 ALA A O 1
ATOM 598 N N . ALA A 1 73 ? 10.666 -3.271 17.633 1.00 98.00 73 ALA A N 1
ATOM 599 C CA . ALA A 1 73 ? 11.481 -2.060 17.594 1.00 98.00 73 ALA A CA 1
ATOM 600 C C . ALA A 1 73 ? 10.704 -0.863 17.021 1.00 98.00 73 ALA A C 1
ATOM 602 O O . ALA A 1 73 ? 10.663 0.206 17.631 1.00 98.00 73 ALA A O 1
ATOM 603 N N . LYS A 1 74 ? 10.035 -1.042 15.873 1.00 98.06 74 LYS A N 1
ATOM 604 C CA . LYS A 1 74 ? 9.249 0.025 15.232 1.00 98.06 74 LYS A CA 1
ATOM 605 C C . LYS A 1 74 ? 8.033 0.431 16.057 1.00 98.06 74 LYS A C 1
ATOM 607 O O . LYS A 1 74 ? 7.751 1.623 16.147 1.00 98.06 74 LYS A O 1
ATOM 612 N N . ARG A 1 75 ? 7.356 -0.519 16.705 1.00 98.00 75 ARG A N 1
ATOM 613 C CA . ARG A 1 75 ? 6.291 -0.239 17.676 1.00 98.00 75 ARG A CA 1
ATOM 614 C C . ARG A 1 75 ? 6.797 0.682 18.782 1.00 98.00 75 ARG A C 1
ATOM 616 O O . ARG A 1 75 ? 6.151 1.689 19.053 1.00 98.00 75 ARG A O 1
ATOM 623 N N . GLN A 1 76 ? 7.947 0.374 19.387 1.00 97.25 76 GLN A N 1
ATOM 624 C CA . GLN A 1 76 ? 8.500 1.201 20.462 1.00 97.25 76 GLN A CA 1
ATOM 625 C C . GLN A 1 76 ? 8.824 2.619 19.981 1.00 97.25 76 GLN A C 1
ATOM 627 O O . GLN A 1 76 ? 8.521 3.586 20.676 1.00 97.25 76 GLN A O 1
ATOM 632 N N . THR A 1 77 ? 9.384 2.758 18.776 1.00 96.94 77 THR A N 1
ATOM 633 C CA . THR A 1 77 ? 9.620 4.074 18.167 1.00 96.94 77 THR A CA 1
ATOM 634 C C . THR A 1 77 ? 8.323 4.871 18.028 1.00 96.94 77 THR A C 1
ATOM 636 O O . THR A 1 77 ? 8.276 6.025 18.440 1.00 96.94 77 THR A O 1
ATOM 639 N N . ILE A 1 78 ? 7.253 4.262 17.505 1.00 97.38 78 ILE A N 1
ATOM 640 C CA . ILE A 1 78 ? 5.969 4.957 17.334 1.00 97.38 78 ILE A CA 1
ATOM 641 C C . ILE A 1 78 ? 5.372 5.351 18.690 1.00 97.38 78 ILE A C 1
ATOM 643 O O . ILE A 1 78 ? 4.919 6.483 18.830 1.00 97.38 78 ILE A O 1
ATOM 647 N N . LEU A 1 79 ? 5.399 4.465 19.691 1.00 96.06 79 LEU A N 1
ATOM 648 C CA . LEU A 1 79 ? 4.899 4.781 21.035 1.00 96.06 79 LEU A CA 1
ATOM 649 C C . LEU A 1 79 ? 5.615 6.003 21.626 1.00 96.06 79 LEU A C 1
ATOM 651 O O . LEU A 1 79 ? 4.953 6.905 22.131 1.00 96.06 79 LEU A O 1
ATOM 655 N N . ASN A 1 80 ? 6.940 6.081 21.473 1.00 94.38 80 ASN A N 1
ATOM 656 C CA . ASN A 1 80 ? 7.739 7.208 21.959 1.00 94.38 80 ASN A CA 1
ATOM 657 C C . ASN A 1 80 ? 7.458 8.523 21.202 1.00 94.38 80 ASN A C 1
ATOM 659 O O . ASN A 1 80 ? 7.586 9.600 21.777 1.00 94.38 80 ASN A O 1
ATOM 663 N N . GLU A 1 81 ? 7.104 8.453 19.914 1.00 92.62 81 GLU A N 1
ATOM 664 C CA . GLU A 1 81 ? 6.932 9.625 19.041 1.00 92.62 81 GLU A CA 1
ATOM 665 C C . GLU A 1 81 ? 5.483 10.107 18.884 1.00 92.62 81 GLU A C 1
ATOM 667 O O . GLU A 1 81 ? 5.262 11.219 18.404 1.00 92.62 81 GLU A O 1
ATOM 672 N N . SER A 1 82 ? 4.490 9.266 19.182 1.00 83.94 82 SER A N 1
ATOM 673 C CA . SER A 1 82 ? 3.089 9.531 18.821 1.00 83.94 82 SER A CA 1
ATOM 674 C C . SER A 1 82 ? 2.485 10.730 19.553 1.00 83.94 82 SER A C 1
ATOM 676 O O . SER A 1 82 ? 1.587 11.368 19.010 1.00 83.94 82 SER A O 1
ATOM 678 N N . GLY A 1 83 ? 2.967 11.034 20.764 1.00 77.62 83 GLY A N 1
ATOM 679 C CA . GLY A 1 83 ? 2.437 12.102 21.620 1.00 77.62 83 GLY A CA 1
ATOM 680 C C . GLY A 1 83 ? 1.007 11.864 22.130 1.00 77.62 83 GLY A C 1
ATOM 681 O O . GLY A 1 83 ? 0.490 12.694 22.870 1.00 77.62 83 GLY A O 1
ATOM 682 N N . ASN A 1 84 ? 0.385 10.738 21.764 1.00 79.25 84 ASN A N 1
ATOM 683 C CA . ASN A 1 84 ? -0.983 10.357 22.105 1.00 79.25 84 ASN A CA 1
ATOM 684 C C . ASN A 1 84 ? -0.975 9.051 22.907 1.00 79.25 84 ASN A C 1
ATOM 686 O O . ASN A 1 84 ? -0.080 8.221 22.749 1.00 79.25 84 ASN A O 1
ATOM 690 N N . ASN A 1 85 ? -2.011 8.821 23.714 1.00 87.94 85 ASN A N 1
ATOM 691 C CA . ASN A 1 85 ? -2.207 7.536 24.384 1.00 87.94 85 ASN A CA 1
ATOM 692 C C . ASN A 1 85 ? -2.829 6.513 23.415 1.00 87.94 85 ASN A C 1
ATOM 694 O O . ASN A 1 85 ? -4.018 6.216 23.503 1.00 87.94 85 ASN A O 1
ATOM 698 N N . VAL A 1 86 ? -2.039 6.035 22.450 1.00 95.12 86 VAL A N 1
ATOM 699 C CA . VAL A 1 86 ? -2.465 5.044 21.449 1.00 95.12 86 VAL A CA 1
ATOM 700 C C . VAL A 1 86 ? -1.982 3.642 21.798 1.00 95.12 86 VAL A C 1
ATOM 702 O O . VAL A 1 86 ? -0.883 3.438 22.317 1.00 95.12 86 VAL A O 1
ATOM 705 N N . GLN A 1 87 ? -2.789 2.651 21.444 1.00 96.94 87 GLN A N 1
ATOM 706 C CA . GLN A 1 87 ? -2.440 1.241 21.525 1.00 96.94 87 GLN A CA 1
ATOM 707 C C . GLN A 1 87 ? -1.828 0.778 20.205 1.00 96.94 87 GLN A C 1
ATOM 709 O O . GLN A 1 87 ? -2.285 1.148 19.122 1.00 96.94 87 GLN A O 1
ATOM 714 N N . ILE A 1 88 ? -0.787 -0.052 20.288 1.00 97.81 88 ILE A N 1
ATOM 715 C CA . ILE A 1 88 ? -0.155 -0.652 19.112 1.00 97.81 88 ILE A CA 1
ATOM 716 C C . ILE A 1 88 ? -0.026 -2.153 19.326 1.00 97.81 88 ILE A C 1
ATOM 718 O O . ILE A 1 88 ? 0.648 -2.601 20.254 1.00 97.81 88 ILE A O 1
ATOM 722 N N . GLU A 1 89 ? -0.627 -2.919 18.427 1.00 98.06 89 GLU A N 1
ATOM 723 C CA . GLU A 1 89 ? -0.489 -4.366 18.338 1.00 98.06 89 GLU A CA 1
ATOM 724 C C . GLU A 1 89 ? 0.329 -4.759 17.113 1.00 98.06 89 GLU A C 1
ATOM 726 O O . GLU A 1 89 ? 0.365 -4.057 16.103 1.00 98.06 89 GLU A O 1
ATOM 731 N N . THR A 1 90 ? 1.013 -5.895 17.205 1.00 98.56 90 THR A N 1
ATOM 732 C CA . THR A 1 90 ? 1.893 -6.394 16.148 1.00 98.56 90 THR A CA 1
ATOM 733 C C . THR A 1 90 ? 1.522 -7.825 15.803 1.00 98.56 90 THR A C 1
ATOM 735 O O . THR A 1 90 ? 1.424 -8.655 16.704 1.00 98.56 90 THR A O 1
ATOM 738 N N . VAL A 1 91 ? 1.393 -8.130 14.514 1.00 98.56 91 VAL A N 1
ATOM 739 C CA . VAL A 1 91 ? 1.143 -9.490 14.020 1.00 98.56 91 VAL A CA 1
ATOM 740 C C . VAL A 1 91 ? 2.270 -9.873 13.063 1.00 98.56 91 VAL A C 1
ATOM 742 O O . VAL A 1 91 ? 2.491 -9.202 12.052 1.00 98.56 91 VAL A O 1
ATOM 745 N N . ALA A 1 92 ? 3.010 -10.928 13.405 1.00 98.44 92 ALA A N 1
ATOM 746 C CA . ALA A 1 92 ? 4.143 -11.402 12.618 1.00 98.44 92 ALA A CA 1
ATOM 747 C C . ALA A 1 92 ? 3.703 -12.522 11.663 1.00 98.44 92 ALA A C 1
ATOM 749 O O . ALA A 1 92 ? 3.489 -13.649 12.097 1.00 98.44 92 ALA A O 1
ATOM 750 N N . VAL A 1 93 ? 3.553 -12.219 10.370 1.00 98.25 93 VAL A N 1
ATOM 751 C CA . VAL A 1 93 ? 3.046 -13.163 9.354 1.00 98.25 93 VAL A CA 1
ATOM 752 C C . VAL A 1 93 ? 3.772 -13.004 8.026 1.00 98.25 93 VAL A C 1
ATOM 754 O O . VAL A 1 93 ? 4.214 -11.905 7.682 1.00 98.25 93 VAL A O 1
ATOM 757 N N . ASP A 1 94 ? 3.829 -14.081 7.243 1.00 97.69 94 ASP A N 1
ATOM 758 C CA . ASP A 1 94 ? 4.304 -14.045 5.861 1.00 97.69 94 ASP A CA 1
ATOM 759 C C . ASP A 1 94 ? 3.153 -14.157 4.865 1.00 97.69 94 ASP A C 1
ATOM 761 O O . ASP A 1 94 ? 2.532 -15.207 4.735 1.00 97.69 94 ASP A O 1
ATOM 765 N N . PHE A 1 95 ? 2.906 -13.069 4.132 1.00 97.81 95 PHE A N 1
ATOM 766 C CA . PHE A 1 95 ? 1.857 -12.974 3.114 1.00 97.81 95 PHE A CA 1
ATOM 767 C C . PHE A 1 95 ? 2.099 -13.844 1.874 1.00 97.81 95 PHE A C 1
ATOM 769 O O . PHE A 1 95 ? 1.233 -13.912 1.005 1.00 97.81 95 PHE A O 1
ATOM 776 N N . LYS A 1 96 ? 3.236 -14.543 1.789 1.00 96.69 96 LYS A N 1
ATOM 777 C CA . LYS A 1 96 ? 3.409 -15.646 0.834 1.00 96.69 96 LYS A CA 1
ATOM 778 C C . LYS A 1 96 ? 2.511 -16.846 1.159 1.00 96.69 96 LYS A C 1
ATOM 780 O O . LYS A 1 96 ? 2.172 -17.613 0.263 1.00 96.69 96 LYS A O 1
ATOM 785 N N . LYS A 1 97 ? 2.117 -17.006 2.427 1.00 96.31 97 LYS A N 1
ATOM 786 C CA . LYS A 1 97 ? 1.327 -18.137 2.928 1.00 96.31 97 LYS A CA 1
ATOM 787 C C . LYS A 1 97 ? -0.168 -17.806 2.989 1.00 96.31 97 LYS A C 1
ATOM 789 O O . LYS A 1 97 ? -0.554 -16.648 3.136 1.00 96.31 97 LYS A O 1
ATOM 794 N N . LEU A 1 98 ? -1.019 -18.831 2.897 1.00 93.88 98 LEU A N 1
ATOM 795 C CA . LEU A 1 98 ? -2.486 -18.691 2.915 1.00 93.88 98 LEU A CA 1
ATOM 796 C C . LEU A 1 98 ? -3.128 -19.004 4.274 1.00 93.88 98 LEU A C 1
ATOM 798 O O . LEU A 1 98 ? -4.232 -18.545 4.548 1.00 93.88 98 LEU A O 1
ATOM 802 N N . ASP A 1 99 ? -2.442 -19.748 5.134 1.00 95.50 99 ASP A N 1
ATOM 803 C CA . ASP A 1 99 ? -2.898 -20.181 6.462 1.00 95.50 99 ASP A CA 1
ATOM 804 C C . ASP A 1 99 ? -2.793 -19.080 7.536 1.00 95.50 99 ASP A C 1
ATOM 806 O O . ASP A 1 99 ? -3.129 -19.287 8.699 1.00 95.50 99 ASP A O 1
ATOM 810 N N . ILE A 1 100 ? -2.358 -17.876 7.155 1.00 97.62 100 ILE A N 1
ATOM 811 C CA . ILE A 1 100 ? -2.081 -16.790 8.098 1.00 97.62 100 ILE A CA 1
ATOM 812 C C . ILE A 1 100 ? -3.307 -15.957 8.487 1.00 97.62 100 ILE A C 1
ATOM 814 O O . ILE A 1 100 ? -3.241 -15.226 9.471 1.00 97.62 100 ILE A O 1
ATOM 818 N N . TYR A 1 101 ? -4.399 -15.994 7.721 1.00 97.94 101 TYR A N 1
ATOM 819 C CA . TYR A 1 101 ? -5.476 -15.002 7.857 1.00 97.94 101 TYR A CA 1
ATOM 820 C C . TYR A 1 101 ? -6.342 -15.201 9.103 1.00 97.94 101 TYR A C 1
ATOM 822 O O . TYR A 1 101 ? -6.887 -14.224 9.612 1.00 97.94 101 TYR A O 1
ATOM 830 N N . ASP A 1 102 ? -6.417 -16.417 9.645 1.00 97.06 102 ASP A N 1
ATOM 831 C CA . ASP A 1 102 ? -7.154 -16.674 10.887 1.00 97.06 102 ASP A CA 1
ATOM 832 C C . ASP A 1 102 ? -6.473 -16.020 12.091 1.00 97.06 102 ASP A C 1
ATOM 834 O O . ASP A 1 102 ? -7.140 -15.425 12.937 1.00 97.06 102 ASP A O 1
ATOM 838 N N . GLN A 1 103 ? -5.138 -16.018 12.124 1.00 97.06 103 GLN A N 1
ATOM 839 C CA . GLN A 1 103 ? -4.392 -15.329 13.178 1.00 97.06 103 GLN A CA 1
ATOM 840 C C . GLN A 1 103 ? -4.586 -13.804 13.102 1.00 97.06 103 GLN A C 1
ATOM 842 O O . GLN A 1 103 ? -4.705 -13.139 14.129 1.00 97.06 103 GLN A O 1
ATOM 847 N N . ILE A 1 104 ? -4.680 -13.248 11.885 1.00 98.19 104 ILE A N 1
ATOM 848 C CA . ILE A 1 104 ? -4.955 -11.821 11.675 1.00 98.19 104 ILE A CA 1
ATOM 849 C C . ILE A 1 104 ? -6.382 -11.506 12.116 1.00 98.19 104 ILE A C 1
ATOM 851 O O . ILE A 1 104 ? -6.591 -10.534 12.836 1.00 98.19 104 ILE A O 1
ATOM 855 N N . ARG A 1 105 ? -7.355 -12.343 11.732 1.00 97.81 105 ARG A N 1
ATOM 856 C CA . ARG A 1 105 ? -8.760 -12.209 12.134 1.00 97.81 105 ARG A CA 1
ATOM 857 C C . ARG A 1 105 ? -8.895 -12.161 13.653 1.00 97.81 105 ARG A C 1
ATOM 859 O O . ARG A 1 105 ? -9.581 -11.284 14.166 1.00 97.81 105 ARG A O 1
ATOM 866 N N . LEU A 1 106 ? -8.229 -13.071 14.364 1.00 97.06 106 LEU A N 1
ATOM 867 C CA . LEU A 1 106 ? -8.217 -13.086 15.828 1.00 97.06 106 LEU A CA 1
ATOM 868 C C . LEU A 1 106 ? -7.624 -11.796 16.400 1.00 97.06 106 LEU A C 1
ATOM 870 O O . LEU A 1 106 ? -8.214 -11.211 17.304 1.00 97.06 106 LEU A O 1
ATOM 874 N N . ALA A 1 107 ? -6.516 -11.313 15.834 1.00 96.81 107 ALA A N 1
ATOM 875 C CA . ALA A 1 107 ? -5.884 -10.074 16.276 1.00 96.81 107 ALA A CA 1
ATOM 876 C C . ALA A 1 107 ? -6.773 -8.833 16.073 1.00 96.81 107 ALA A C 1
ATOM 878 O O . ALA A 1 107 ? -6.637 -7.872 16.821 1.00 96.81 107 ALA A O 1
ATOM 879 N N . ILE A 1 108 ? -7.691 -8.823 15.100 1.00 97.50 108 ILE A N 1
ATOM 880 C CA . ILE A 1 108 ? -8.550 -7.657 14.816 1.00 97.50 108 ILE A CA 1
ATOM 881 C C . ILE A 1 108 ? -9.994 -7.780 15.316 1.00 97.50 108 ILE A C 1
ATOM 883 O O . ILE A 1 108 ? -10.736 -6.808 15.220 1.00 97.50 108 ILE A O 1
ATOM 887 N N . LYS A 1 109 ? -10.398 -8.939 15.848 1.00 94.56 109 LYS A N 1
ATOM 888 C CA . LYS A 1 109 ? -11.801 -9.289 16.130 1.00 94.56 109 LYS A CA 1
ATOM 889 C C . LYS A 1 109 ? -12.563 -8.245 16.956 1.00 94.56 109 LYS A C 1
ATOM 891 O O . LYS A 1 109 ? -13.683 -7.899 16.600 1.00 94.56 109 LYS A O 1
ATOM 896 N N . ASP A 1 110 ? -11.952 -7.745 18.025 1.00 94.19 110 ASP A N 1
ATOM 897 C CA . ASP A 1 110 ? -12.599 -6.827 18.976 1.00 94.19 110 ASP A CA 1
ATOM 898 C C . ASP A 1 110 ? -12.179 -5.363 18.754 1.00 94.19 110 ASP A C 1
ATOM 900 O O . ASP A 1 110 ? -12.335 -4.510 19.627 1.00 94.19 110 ASP A O 1
ATOM 904 N N . LYS A 1 111 ? -11.600 -5.062 17.585 1.00 96.88 111 LYS A N 1
ATOM 905 C CA . LYS A 1 111 ? -11.087 -3.734 17.246 1.00 96.88 111 LYS A CA 1
ATOM 906 C C . LYS A 1 111 ? -12.042 -3.009 16.325 1.00 96.88 111 LYS A C 1
ATOM 908 O O . LYS A 1 111 ? -12.515 -3.543 15.324 1.00 96.88 111 LYS A O 1
ATOM 913 N N . ASP A 1 112 ? -12.257 -1.736 16.621 1.00 97.12 112 ASP A N 1
ATOM 914 C CA . ASP A 1 112 ? -13.021 -0.863 15.749 1.00 97.12 112 ASP A CA 1
ATOM 915 C C . ASP A 1 112 ? -12.165 -0.350 14.583 1.00 97.12 112 ASP A C 1
ATOM 917 O O . ASP A 1 112 ? -11.638 0.763 14.610 1.00 97.12 112 ASP A O 1
ATOM 921 N N . VAL A 1 113 ? -11.961 -1.202 13.576 1.00 98.31 113 VAL A N 1
ATOM 922 C CA . VAL A 1 113 ? -11.093 -0.887 12.436 1.00 98.31 113 VAL A CA 1
ATOM 923 C C . VAL A 1 113 ? -11.761 0.137 11.516 1.00 98.31 113 VAL A C 1
ATOM 925 O O . VAL A 1 113 ? -12.678 -0.181 10.762 1.00 98.31 113 VAL A O 1
ATOM 928 N N . PHE A 1 114 ? -11.258 1.370 11.549 1.00 98.38 114 PHE A N 1
ATOM 929 C CA . PHE A 1 114 ? -11.688 2.464 10.676 1.00 98.38 114 PHE A CA 1
ATOM 930 C C . PHE A 1 114 ? -10.817 2.586 9.423 1.00 98.38 114 PHE A C 1
ATOM 932 O O . PHE A 1 114 ? -11.302 3.023 8.383 1.00 98.38 114 PHE A O 1
ATOM 939 N N . ILE A 1 115 ? -9.542 2.185 9.493 1.00 98.69 115 ILE A N 1
ATOM 940 C CA . ILE A 1 115 ? -8.606 2.290 8.366 1.00 98.69 115 ILE A CA 1
ATOM 941 C C . ILE A 1 115 ? -7.945 0.940 8.104 1.00 98.69 115 ILE A C 1
ATOM 943 O O . ILE A 1 115 ? -7.394 0.322 9.011 1.00 98.69 115 ILE A O 1
ATOM 947 N N . LEU A 1 116 ? -7.922 0.520 6.845 1.00 98.88 116 LEU A N 1
ATOM 948 C CA . LEU A 1 116 ? -7.058 -0.545 6.348 1.00 98.88 116 LEU A CA 1
ATOM 949 C C . LEU A 1 116 ? -6.079 0.049 5.336 1.00 98.88 116 LEU A C 1
ATOM 951 O O . LEU A 1 116 ? -6.490 0.649 4.350 1.00 98.88 116 LEU A O 1
ATOM 955 N N . VAL A 1 117 ? -4.782 -0.147 5.553 1.00 98.88 117 VAL A N 1
ATOM 956 C CA . VAL A 1 117 ? -3.721 0.184 4.599 1.00 98.88 117 VAL A CA 1
ATOM 957 C C . VAL A 1 117 ? -3.095 -1.114 4.091 1.00 98.88 117 VAL A C 1
ATOM 959 O O . VAL A 1 117 ? -2.200 -1.687 4.720 1.00 98.88 117 VAL A O 1
ATOM 962 N N . ASN A 1 118 ? -3.557 -1.562 2.926 1.00 98.81 118 ASN A N 1
ATOM 963 C CA . ASN A 1 118 ? -2.972 -2.660 2.162 1.00 98.81 118 ASN A CA 1
ATOM 964 C C . ASN A 1 118 ? -1.704 -2.169 1.455 1.00 98.81 118 ASN A C 1
ATOM 966 O O . ASN A 1 118 ? -1.719 -1.820 0.273 1.00 98.81 118 ASN A O 1
ATOM 970 N N . ASN A 1 119 ? -0.607 -2.090 2.209 1.00 98.25 119 ASN A N 1
ATOM 971 C CA . ASN A 1 119 ? 0.681 -1.604 1.721 1.00 98.25 119 ASN A CA 1
ATOM 972 C C . ASN A 1 119 ? 1.679 -2.721 1.392 1.00 98.25 119 ASN A C 1
ATOM 974 O O . ASN A 1 119 ? 2.573 -2.491 0.576 1.00 98.25 119 ASN A O 1
ATOM 978 N N . VAL A 1 120 ? 1.567 -3.896 2.023 1.00 95.25 120 VAL A N 1
ATOM 979 C CA . VAL A 1 120 ? 2.517 -4.988 1.783 1.00 95.25 120 VAL A CA 1
ATOM 980 C C . VAL A 1 120 ? 2.647 -5.261 0.285 1.00 95.25 120 VAL A C 1
ATOM 982 O O . VAL A 1 120 ? 1.669 -5.284 -0.459 1.00 95.25 120 VAL A O 1
ATOM 985 N N . GLY A 1 121 ? 3.885 -5.415 -0.164 1.00 91.06 121 GLY A N 1
ATOM 986 C CA . GLY A 1 121 ? 4.190 -5.633 -1.561 1.00 91.06 121 GLY A CA 1
ATOM 987 C C . GLY A 1 121 ? 5.501 -6.377 -1.719 1.00 91.06 121 GLY A C 1
ATOM 988 O O . GLY A 1 121 ? 6.385 -6.308 -0.863 1.00 91.06 121 GLY A O 1
ATOM 989 N N . PHE A 1 122 ? 5.607 -7.091 -2.827 1.00 89.25 122 PHE A N 1
ATOM 990 C CA . PHE A 1 122 ? 6.785 -7.827 -3.233 1.00 89.25 122 PHE A CA 1
ATOM 991 C C . PHE A 1 122 ? 7.116 -7.488 -4.685 1.00 89.25 122 PHE A C 1
ATOM 993 O O . PHE A 1 122 ? 6.270 -7.573 -5.577 1.00 89.25 122 PHE A O 1
ATOM 1000 N N . ALA A 1 123 ? 8.363 -7.082 -4.888 1.00 83.19 123 ALA A N 1
ATOM 1001 C CA . ALA A 1 123 ? 9.031 -7.002 -6.173 1.00 83.19 123 ALA A CA 1
ATOM 1002 C C . ALA A 1 123 ? 10.504 -7.289 -5.896 1.00 83.19 123 ALA A C 1
ATOM 1004 O O . ALA A 1 123 ? 11.074 -6.677 -4.991 1.00 83.19 123 ALA A O 1
ATOM 1005 N N . ASN A 1 124 ? 11.115 -8.227 -6.614 1.00 74.69 124 ASN A N 1
ATOM 1006 C CA . ASN A 1 124 ? 12.536 -8.484 -6.437 1.00 74.69 124 ASN A CA 1
ATOM 1007 C C . ASN A 1 124 ? 13.335 -7.642 -7.429 1.00 74.69 124 ASN A C 1
ATOM 1009 O O . ASN A 1 124 ? 13.687 -8.098 -8.513 1.00 74.69 124 ASN A O 1
ATOM 1013 N N . MET A 1 125 ? 13.615 -6.400 -7.035 1.00 67.38 125 MET A N 1
ATOM 1014 C CA . MET A 1 125 ? 14.421 -5.484 -7.845 1.00 67.38 125 MET A CA 1
ATOM 1015 C C . MET A 1 125 ? 15.878 -5.967 -8.013 1.00 67.38 125 MET A C 1
ATOM 1017 O O . MET A 1 125 ? 16.562 -5.490 -8.911 1.00 67.38 125 MET A O 1
ATOM 1021 N N . GLU A 1 126 ? 16.330 -6.941 -7.207 1.00 65.19 126 GLU A N 1
ATOM 1022 C CA . GLU A 1 126 ? 17.642 -7.606 -7.304 1.00 65.19 126 GLU A CA 1
ATOM 1023 C C . GLU A 1 126 ? 17.661 -8.780 -8.297 1.00 65.19 126 GLU A C 1
ATOM 1025 O O . GLU A 1 126 ? 18.681 -9.439 -8.446 1.00 65.19 126 GLU A O 1
ATOM 1030 N N . LYS A 1 127 ? 16.543 -9.154 -8.926 1.00 70.44 127 LYS A N 1
ATOM 1031 C CA . LYS A 1 127 ? 16.502 -10.265 -9.899 1.00 70.44 127 LYS A CA 1
ATOM 1032 C C . LYS A 1 127 ? 15.486 -9.988 -11.000 1.00 70.44 127 LYS A C 1
ATOM 1034 O O . LYS A 1 127 ? 14.648 -10.834 -11.294 1.00 70.44 127 LYS A O 1
ATOM 1039 N N . LEU A 1 128 ? 15.520 -8.779 -11.557 1.00 77.62 128 LEU A N 1
ATOM 1040 C CA . LEU A 1 128 ? 14.664 -8.437 -12.689 1.00 77.62 128 LEU A CA 1
ATOM 1041 C C . LEU A 1 128 ? 15.151 -9.179 -13.931 1.00 77.62 128 LEU A C 1
ATOM 1043 O O . LEU A 1 1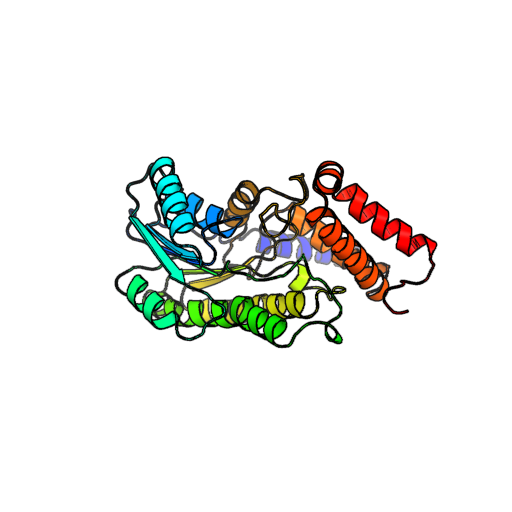28 ? 16.287 -8.991 -14.364 1.00 77.62 128 LEU A O 1
ATOM 1047 N N . ASP A 1 129 ? 14.277 -9.996 -14.501 1.00 84.50 129 ASP A N 1
ATOM 1048 C CA . ASP A 1 129 ? 14.549 -10.763 -15.710 1.00 84.50 129 ASP A CA 1
ATOM 1049 C C . ASP A 1 129 ? 13.288 -10.806 -16.586 1.00 84.50 129 ASP A C 1
ATOM 1051 O O . ASP A 1 129 ? 12.226 -10.275 -16.249 1.00 84.50 129 ASP A O 1
ATOM 1055 N N . PHE A 1 130 ? 13.402 -11.402 -17.764 1.00 87.12 130 PHE A N 1
ATOM 1056 C CA . PHE A 1 130 ? 12.248 -11.726 -18.578 1.00 87.12 130 PHE A CA 1
ATOM 1057 C C . PHE A 1 130 ? 11.392 -12.786 -17.889 1.00 87.12 130 PHE A C 1
ATOM 1059 O O . PHE A 1 130 ? 11.903 -13.727 -17.288 1.00 87.12 130 PHE A O 1
ATOM 1066 N N . PHE A 1 131 ? 10.077 -12.682 -18.072 1.00 90.44 131 PHE A N 1
ATOM 1067 C CA . PHE A 1 131 ? 9.098 -13.602 -17.488 1.00 90.44 131 PHE A CA 1
ATOM 1068 C C . PHE A 1 131 ? 9.453 -15.088 -17.678 1.00 90.44 131 PHE A C 1
ATOM 1070 O O . PHE A 1 131 ? 9.285 -15.882 -16.761 1.00 90.44 131 PHE A O 1
ATOM 1077 N N . TYR A 1 132 ? 9.961 -15.466 -18.855 1.00 89.56 132 TYR A N 1
ATOM 1078 C CA . TYR A 1 132 ? 10.303 -16.856 -19.180 1.00 89.56 132 TYR A CA 1
ATOM 1079 C C . TYR A 1 132 ? 11.595 -17.367 -18.512 1.00 89.56 132 TYR A C 1
ATOM 1081 O O . TYR A 1 132 ? 11.861 -18.565 -18.573 1.00 89.56 132 TYR A O 1
ATOM 1089 N N . ASN A 1 133 ? 12.382 -16.489 -17.883 1.00 90.75 133 ASN A N 1
ATOM 1090 C CA . ASN A 1 133 ? 13.577 -16.834 -17.103 1.00 90.75 133 ASN A CA 1
ATOM 1091 C C . ASN A 1 133 ? 13.311 -16.840 -15.587 1.00 90.75 133 ASN A C 1
ATOM 1093 O O . ASN A 1 133 ? 14.108 -17.366 -14.809 1.00 90.75 133 ASN A O 1
ATOM 1097 N N . GLU A 1 134 ? 12.207 -16.238 -15.150 1.00 90.44 134 GLU A N 1
ATOM 1098 C CA . GLU A 1 134 ? 11.810 -16.182 -13.748 1.00 90.44 134 GLU A CA 1
ATOM 1099 C C . GLU A 1 134 ? 11.214 -17.524 -13.281 1.00 90.44 134 GLU A C 1
ATOM 1101 O O . GLU A 1 134 ? 10.617 -18.273 -14.054 1.00 90.44 134 GLU A O 1
ATOM 1106 N N . SER A 1 135 ? 11.354 -17.847 -11.990 1.00 92.00 135 SER A N 1
ATOM 1107 C CA . SER A 1 135 ? 10.799 -19.089 -11.443 1.00 92.00 135 SER A CA 1
ATOM 1108 C C . SER A 1 135 ? 9.293 -18.987 -11.180 1.00 92.00 135 SER A C 1
ATOM 1110 O O . SER A 1 135 ? 8.782 -17.944 -10.771 1.00 92.00 135 SER A O 1
ATOM 1112 N N . SER A 1 136 ? 8.583 -20.113 -11.305 1.00 94.00 136 SER A N 1
ATOM 1113 C CA . SER A 1 136 ? 7.157 -20.186 -10.950 1.00 94.00 136 SER A CA 1
ATOM 1114 C C . SER A 1 136 ? 6.896 -19.788 -9.491 1.00 94.00 136 SER A C 1
ATOM 1116 O O . SER A 1 136 ? 5.888 -19.145 -9.204 1.00 94.00 136 SER A O 1
ATOM 1118 N N . ASP A 1 137 ? 7.802 -20.128 -8.570 1.00 93.69 137 ASP A N 1
ATOM 1119 C CA . ASP A 1 137 ? 7.685 -19.743 -7.158 1.00 93.69 137 ASP A CA 1
ATOM 1120 C C . ASP A 1 137 ? 7.764 -18.223 -6.980 1.00 93.69 137 ASP A C 1
ATOM 1122 O O . ASP A 1 137 ? 7.024 -17.652 -6.183 1.00 93.69 137 ASP A O 1
ATOM 1126 N N . TYR A 1 138 ? 8.613 -17.542 -7.758 1.00 92.06 138 TYR A N 1
ATOM 1127 C CA . TYR A 1 138 ? 8.703 -16.085 -7.738 1.00 92.06 138 TYR A CA 1
ATOM 1128 C C . TYR A 1 138 ? 7.400 -15.431 -8.215 1.00 92.06 138 TYR A C 1
ATOM 1130 O O . TYR A 1 138 ? 6.914 -14.478 -7.595 1.00 92.06 138 TYR A O 1
ATOM 1138 N N . HIS A 1 139 ? 6.801 -15.969 -9.281 1.00 93.75 139 HIS A N 1
ATOM 1139 C CA . HIS A 1 139 ? 5.498 -15.519 -9.778 1.00 93.75 139 HIS A CA 1
ATOM 1140 C C . HIS A 1 139 ? 4.401 -15.731 -8.737 1.00 93.75 139 HIS A C 1
ATOM 1142 O O . HIS A 1 139 ? 3.647 -14.801 -8.441 1.00 93.75 139 HIS A O 1
ATOM 1148 N N . GLN A 1 140 ? 4.344 -16.923 -8.140 1.00 95.88 140 GLN A N 1
ATOM 1149 C CA . GLN A 1 140 ? 3.353 -17.264 -7.125 1.00 95.88 140 GLN A CA 1
ATOM 1150 C C . GLN A 1 140 ? 3.509 -16.409 -5.864 1.00 95.88 140 GLN A C 1
ATOM 1152 O O . GLN A 1 140 ? 2.513 -15.904 -5.349 1.00 95.88 140 GLN A O 1
ATOM 1157 N N . ASP A 1 141 ? 4.737 -16.176 -5.399 1.00 95.50 141 ASP A N 1
ATOM 1158 C CA . ASP A 1 141 ? 5.025 -15.289 -4.271 1.00 95.50 141 ASP A CA 1
ATOM 1159 C C . ASP A 1 141 ? 4.517 -13.869 -4.531 1.00 95.50 141 ASP A C 1
ATOM 1161 O O . ASP A 1 141 ? 3.922 -13.243 -3.649 1.00 95.50 141 ASP A O 1
ATOM 1165 N N . MET A 1 142 ? 4.716 -13.351 -5.746 1.00 95.25 142 MET A N 1
ATOM 1166 C CA . MET A 1 142 ? 4.247 -12.017 -6.109 1.00 95.25 142 MET A CA 1
ATOM 1167 C C . MET A 1 142 ? 2.722 -11.935 -6.172 1.00 95.25 142 MET A C 1
ATOM 1169 O O . MET A 1 142 ? 2.152 -10.956 -5.690 1.00 95.25 142 MET A O 1
ATOM 1173 N N . ILE A 1 143 ? 2.053 -12.963 -6.700 1.00 97.44 143 ILE A N 1
ATOM 1174 C CA . ILE A 1 143 ? 0.588 -13.062 -6.674 1.00 97.44 143 ILE A CA 1
ATOM 1175 C C . ILE A 1 143 ? 0.094 -13.101 -5.223 1.00 97.44 143 ILE A C 1
ATOM 1177 O O . ILE A 1 143 ? -0.757 -12.295 -4.846 1.00 97.44 143 ILE A O 1
ATOM 1181 N N . SER A 1 144 ? 0.658 -13.979 -4.391 1.00 97.81 144 SER A N 1
ATOM 1182 C CA . SER A 1 144 ? 0.266 -14.133 -2.988 1.00 97.81 144 SER A CA 1
ATOM 1183 C C . SER A 1 144 ? 0.418 -12.824 -2.209 1.00 97.81 144 SER A C 1
ATOM 1185 O O . SER A 1 144 ? -0.521 -12.372 -1.549 1.00 97.81 144 SER A O 1
ATOM 1187 N N . VAL A 1 145 ? 1.569 -12.159 -2.335 1.00 97.75 145 VAL A N 1
ATOM 1188 C CA . VAL A 1 145 ? 1.851 -10.939 -1.572 1.00 97.75 145 VAL A CA 1
ATOM 1189 C C . VAL A 1 145 ? 1.133 -9.715 -2.136 1.00 97.75 145 VAL A C 1
ATOM 1191 O O . VAL A 1 145 ? 0.635 -8.929 -1.341 1.00 97.75 145 VAL A O 1
ATOM 1194 N N . ASN A 1 146 ? 1.052 -9.509 -3.453 1.00 97.88 146 ASN A N 1
ATOM 1195 C CA . ASN A 1 146 ? 0.470 -8.274 -4.004 1.00 97.88 146 ASN A CA 1
ATOM 1196 C C . ASN A 1 146 ? -1.051 -8.368 -4.184 1.00 97.88 146 ASN A C 1
ATOM 1198 O O . ASN A 1 146 ? -1.765 -7.412 -3.874 1.00 97.88 146 ASN A O 1
ATOM 1202 N N . ILE A 1 147 ? -1.550 -9.500 -4.691 1.00 98.56 147 ILE A N 1
ATOM 1203 C CA . ILE A 1 147 ? -2.970 -9.697 -5.010 1.00 98.56 147 ILE A CA 1
ATOM 1204 C C . ILE A 1 147 ? -3.690 -10.327 -3.825 1.00 98.56 147 ILE A C 1
ATOM 1206 O O . ILE A 1 147 ? -4.596 -9.712 -3.260 1.00 98.56 147 ILE A O 1
ATOM 1210 N N . THR A 1 148 ? -3.289 -11.541 -3.440 1.00 98.62 148 THR A N 1
ATOM 1211 C CA . THR A 1 148 ? -4.049 -12.333 -2.468 1.00 98.62 148 THR A CA 1
ATOM 1212 C C . THR A 1 148 ? -4.120 -11.630 -1.120 1.00 98.62 148 THR A C 1
ATOM 1214 O O . THR A 1 148 ? -5.199 -11.575 -0.536 1.00 98.62 148 THR A O 1
ATOM 1217 N N . SER A 1 149 ? -3.024 -11.021 -0.656 1.00 98.50 149 SER A N 1
ATOM 1218 C CA . SER A 1 149 ? -3.034 -10.239 0.585 1.00 98.50 149 SER A CA 1
ATOM 1219 C C . SER A 1 149 ? -4.023 -9.076 0.547 1.00 98.50 149 SER A C 1
ATOM 1221 O O . SER A 1 149 ? -4.822 -8.946 1.471 1.00 98.50 149 SER A O 1
ATOM 1223 N N . THR A 1 150 ? -4.039 -8.290 -0.533 1.00 98.75 150 THR A N 1
ATOM 1224 C CA . THR A 1 150 ? -4.943 -7.146 -0.696 1.00 98.75 150 THR A CA 1
ATOM 1225 C C . THR A 1 150 ? -6.393 -7.608 -0.621 1.00 98.75 150 THR A C 1
ATOM 1227 O O . THR A 1 150 ? -7.169 -7.083 0.175 1.00 98.75 150 THR A O 1
ATOM 1230 N N . VAL A 1 151 ? -6.744 -8.640 -1.395 1.00 98.75 151 VAL A N 1
ATOM 1231 C CA . VAL A 1 151 ? -8.110 -9.176 -1.443 1.00 98.75 151 VAL A CA 1
ATOM 1232 C C . VAL A 1 151 ? -8.520 -9.743 -0.088 1.00 98.75 151 VAL A C 1
ATOM 1234 O O . VAL A 1 151 ? -9.581 -9.397 0.419 1.00 98.75 151 VAL A O 1
ATOM 1237 N N . ARG A 1 152 ? -7.682 -10.579 0.532 1.00 98.62 152 ARG A N 1
ATOM 1238 C CA . ARG A 1 152 ? -8.017 -11.258 1.791 1.00 98.62 152 ARG A CA 1
ATOM 1239 C C . ARG A 1 152 ? -8.094 -10.295 2.967 1.00 98.62 152 ARG A C 1
ATOM 1241 O O . ARG A 1 152 ? -8.996 -10.419 3.782 1.00 98.62 152 ARG A O 1
ATOM 1248 N N . MET A 1 153 ? -7.198 -9.315 3.056 1.00 98.81 153 MET A N 1
ATOM 1249 C CA . MET A 1 153 ? -7.268 -8.287 4.098 1.00 98.81 153 MET A CA 1
ATOM 1250 C C . MET A 1 153 ? -8.504 -7.400 3.941 1.00 98.81 153 MET A C 1
ATOM 1252 O O . MET A 1 153 ? -9.145 -7.069 4.936 1.00 98.81 153 MET A O 1
ATOM 1256 N N . THR A 1 154 ? -8.867 -7.049 2.704 1.00 98.81 154 THR A N 1
ATOM 1257 C CA . THR A 1 154 ? -10.117 -6.337 2.423 1.00 98.81 154 THR A CA 1
ATOM 1258 C C . THR A 1 154 ? -11.333 -7.184 2.796 1.00 98.81 154 THR A C 1
ATOM 1260 O O . THR A 1 154 ? -12.182 -6.692 3.527 1.00 98.81 154 THR A O 1
ATOM 1263 N N . ASP A 1 155 ? -11.393 -8.451 2.387 1.00 98.31 155 ASP A N 1
ATOM 1264 C CA . ASP A 1 155 ? -12.472 -9.397 2.725 1.00 98.31 155 ASP A CA 1
ATOM 1265 C C . ASP A 1 155 ? -12.643 -9.583 4.245 1.00 98.31 155 ASP A C 1
ATOM 1267 O O . ASP A 1 155 ? -13.757 -9.645 4.758 1.00 98.31 155 ASP A O 1
ATOM 1271 N N . LEU A 1 156 ? -11.539 -9.588 4.997 1.00 98.25 156 LEU A N 1
ATOM 1272 C CA . LEU A 1 156 ? -11.566 -9.687 6.457 1.00 98.25 156 LEU A CA 1
ATOM 1273 C C . LEU A 1 156 ? -12.203 -8.476 7.153 1.00 98.25 156 LEU A C 1
ATOM 1275 O O . LEU A 1 156 ? -12.818 -8.651 8.202 1.00 98.25 156 LEU A O 1
ATOM 1279 N N . ILE A 1 157 ? -12.008 -7.265 6.624 1.00 98.69 157 ILE A N 1
ATOM 1280 C CA . ILE A 1 157 ? -12.298 -6.003 7.332 1.00 98.69 157 ILE A CA 1
ATOM 1281 C C . ILE A 1 157 ? -13.528 -5.286 6.770 1.00 98.69 157 ILE A C 1
ATOM 1283 O O . ILE A 1 157 ? -14.293 -4.675 7.520 1.00 98.69 157 ILE A O 1
ATOM 1287 N N . LEU A 1 158 ? -13.736 -5.361 5.455 1.00 98.62 158 LEU A N 1
ATOM 1288 C CA . LEU A 1 158 ? -14.794 -4.639 4.760 1.00 98.62 158 LEU A CA 1
ATOM 1289 C C . LEU A 1 158 ? -16.196 -4.924 5.324 1.00 98.62 158 LEU A C 1
ATOM 1291 O O . LEU A 1 158 ? -16.924 -3.951 5.511 1.00 98.62 158 LEU A O 1
ATOM 1295 N N . PRO A 1 159 ? -16.597 -6.170 5.659 1.00 98.06 159 PRO A N 1
ATOM 1296 C CA . PRO A 1 159 ? -17.943 -6.430 6.173 1.00 98.06 159 PRO A CA 1
ATOM 1297 C C . PRO A 1 159 ? -18.302 -5.575 7.396 1.00 98.06 159 PRO A C 1
ATOM 1299 O O . PRO A 1 159 ? -19.371 -4.968 7.428 1.00 98.06 159 PRO A O 1
ATOM 1302 N N . THR A 1 160 ? -17.381 -5.439 8.354 1.00 97.44 160 THR A N 1
ATOM 1303 C CA . THR A 1 160 ? -17.589 -4.614 9.554 1.00 97.44 160 THR A CA 1
ATOM 1304 C C . THR A 1 160 ? -17.618 -3.119 9.228 1.00 97.44 160 THR A C 1
ATOM 1306 O O . THR A 1 160 ? -18.411 -2.383 9.812 1.00 97.44 160 THR A O 1
ATOM 1309 N N . MET A 1 161 ? -16.809 -2.648 8.271 1.00 98.25 161 MET A N 1
ATOM 1310 C CA . MET A 1 161 ? -16.878 -1.254 7.802 1.00 98.25 161 MET A CA 1
ATOM 1311 C C . MET A 1 161 ? -18.233 -0.937 7.154 1.00 98.25 161 MET A C 1
ATOM 1313 O O . MET A 1 161 ? -18.791 0.136 7.380 1.00 98.25 161 MET A O 1
ATOM 1317 N N . ILE A 1 162 ? -18.776 -1.877 6.374 1.00 98.25 162 ILE A N 1
ATOM 1318 C CA . ILE A 1 162 ? -20.083 -1.748 5.716 1.00 98.25 162 ILE A CA 1
ATOM 1319 C C . ILE A 1 162 ? -21.216 -1.747 6.744 1.00 98.25 162 ILE A C 1
ATOM 1321 O O . ILE A 1 162 ? -22.112 -0.909 6.650 1.00 98.25 162 ILE A O 1
ATOM 1325 N N . GLU A 1 163 ? -21.168 -2.639 7.737 1.00 97.75 163 GLU A N 1
ATOM 1326 C CA . GLU A 1 163 ? -22.137 -2.685 8.840 1.00 97.75 163 GLU A CA 1
ATOM 1327 C C . GLU A 1 163 ? -22.175 -1.357 9.607 1.00 97.75 163 GLU A C 1
ATOM 1329 O O . GLU A 1 163 ? -23.246 -0.799 9.844 1.00 97.75 163 GLU A O 1
ATOM 1334 N N . LYS A 1 164 ? -20.999 -0.807 9.926 1.00 96.56 164 LYS A N 1
ATOM 1335 C CA . LYS A 1 164 ? -20.858 0.474 10.631 1.00 96.56 164 LYS A CA 1
ATOM 1336 C C . LYS A 1 164 ? -21.049 1.699 9.734 1.00 96.56 164 LYS A C 1
ATOM 1338 O O . LYS A 1 164 ? -21.016 2.820 10.235 1.00 96.56 164 LYS A O 1
ATOM 1343 N N . GLN A 1 165 ? -21.209 1.489 8.427 1.00 96.94 165 GLN A N 1
ATOM 1344 C CA . GLN A 1 165 ? -21.260 2.520 7.391 1.00 96.94 165 GLN A CA 1
ATOM 1345 C C . GLN A 1 165 ? -20.142 3.559 7.517 1.00 96.94 165 GLN A C 1
ATOM 1347 O O . GLN A 1 165 ? -20.373 4.769 7.440 1.00 96.94 165 GLN A O 1
ATOM 1352 N N . ARG A 1 166 ? -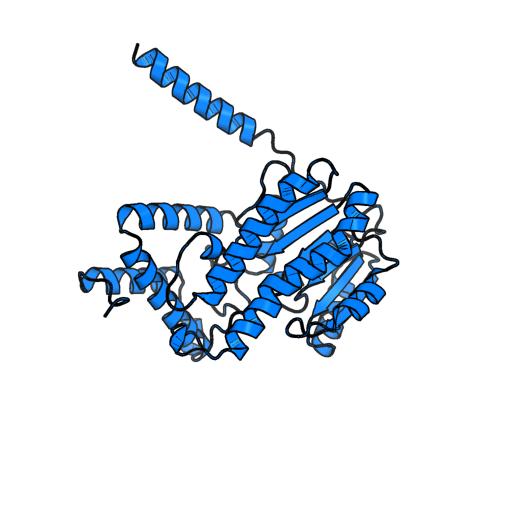18.921 3.093 7.784 1.00 96.38 166 ARG A N 1
ATOM 1353 C CA . ARG A 1 166 ? -17.743 3.953 7.854 1.00 96.38 166 ARG A CA 1
ATOM 1354 C C . ARG A 1 166 ? -16.462 3.170 7.650 1.00 96.38 166 ARG A C 1
ATOM 1356 O O . ARG A 1 166 ? -16.298 2.068 8.169 1.00 96.38 166 ARG A O 1
ATOM 1363 N N . GLY A 1 167 ? -15.517 3.791 6.963 1.00 97.44 167 GLY A N 1
ATOM 1364 C CA . GLY A 1 167 ? -14.155 3.292 6.889 1.00 97.44 167 GLY A CA 1
ATOM 1365 C C . GLY A 1 167 ? -13.393 3.815 5.685 1.00 97.44 167 GLY A C 1
ATOM 1366 O O . GLY A 1 167 ? -13.958 4.422 4.772 1.00 97.44 167 GLY A O 1
ATOM 1367 N N . LEU A 1 168 ? -12.092 3.553 5.700 1.00 98.50 168 LEU A N 1
ATOM 1368 C CA . LEU A 1 168 ? -11.158 3.860 4.630 1.00 98.50 168 LEU A CA 1
ATOM 1369 C C . LEU A 1 168 ? -10.298 2.634 4.328 1.00 98.50 168 LEU A C 1
ATOM 1371 O O . LEU A 1 168 ? -9.587 2.140 5.200 1.00 98.50 168 LEU A O 1
ATOM 1375 N N . ILE A 1 169 ? -10.300 2.191 3.075 1.00 98.81 169 ILE A N 1
ATOM 1376 C CA . ILE A 1 169 ? -9.377 1.174 2.572 1.00 98.81 169 ILE A CA 1
ATOM 1377 C C . ILE A 1 169 ? -8.415 1.843 1.595 1.00 98.81 169 ILE A C 1
ATOM 1379 O O . ILE A 1 169 ? -8.822 2.319 0.537 1.00 98.81 169 ILE A O 1
ATOM 1383 N N . LEU A 1 170 ? -7.133 1.867 1.947 1.00 98.75 170 LEU A N 1
ATOM 1384 C CA . LEU A 1 170 ? -6.040 2.343 1.110 1.00 98.75 170 LEU A CA 1
ATOM 1385 C C . LEU A 1 170 ? -5.283 1.157 0.528 1.00 98.75 170 LEU A C 1
ATOM 1387 O O . LEU A 1 170 ? -4.615 0.423 1.255 1.00 98.75 170 LEU A O 1
ATOM 1391 N N . ASN A 1 171 ? -5.335 1.010 -0.790 1.00 98.75 171 ASN A N 1
ATOM 1392 C CA . ASN A 1 171 ? -4.623 -0.043 -1.506 1.00 98.75 171 ASN A CA 1
ATOM 1393 C C . ASN A 1 171 ? -3.413 0.544 -2.241 1.00 98.75 171 ASN A C 1
ATOM 1395 O O . ASN A 1 171 ? -3.555 1.426 -3.093 1.00 98.75 171 ASN A O 1
ATOM 1399 N N . LEU A 1 172 ? -2.210 0.060 -1.925 1.00 97.94 172 LEU A N 1
ATOM 1400 C CA . LEU A 1 172 ? -0.976 0.529 -2.557 1.00 97.94 172 LEU A CA 1
ATOM 1401 C C . LEU A 1 172 ? -0.755 -0.213 -3.877 1.00 97.94 172 LEU A C 1
ATOM 1403 O O . LEU A 1 172 ? -0.235 -1.334 -3.930 1.00 97.94 172 LEU A O 1
ATOM 1407 N N . SER A 1 173 ? -1.124 0.455 -4.963 1.00 97.00 173 SER A N 1
ATOM 1408 C CA . SER A 1 173 ? -0.797 0.055 -6.323 1.00 97.00 173 SER A CA 1
ATOM 1409 C C . SER A 1 173 ? 0.588 0.625 -6.715 1.00 97.00 173 SER A C 1
ATOM 1411 O O . SER A 1 173 ? 1.514 0.665 -5.904 1.00 97.00 173 SER A O 1
ATOM 1413 N N . SER A 1 174 ? 0.772 1.020 -7.968 1.00 93.88 174 SER A N 1
ATOM 1414 C CA . SER A 1 174 ? 1.959 1.675 -8.509 1.00 93.88 174 SER A CA 1
ATOM 1415 C C . SER A 1 174 ? 1.555 2.426 -9.769 1.00 93.88 174 SER A C 1
ATOM 1417 O O . SER A 1 174 ? 0.591 2.045 -10.423 1.00 93.88 174 SER A O 1
ATOM 1419 N N . ASN A 1 175 ? 2.298 3.455 -10.163 1.00 91.06 175 ASN A N 1
ATOM 1420 C CA . ASN A 1 175 ? 2.102 4.044 -11.487 1.00 91.06 175 ASN A CA 1
ATOM 1421 C C . ASN A 1 175 ? 2.350 3.038 -12.636 1.00 91.06 175 ASN A C 1
ATOM 1423 O O . ASN A 1 175 ? 1.752 3.161 -13.698 1.00 91.06 175 ASN A O 1
ATOM 1427 N N . LEU A 1 176 ? 3.136 1.982 -12.402 1.00 88.94 176 LEU A N 1
ATOM 1428 C CA . LEU A 1 176 ? 3.311 0.878 -13.355 1.00 88.94 176 LEU A CA 1
ATOM 1429 C C . LEU A 1 176 ? 2.047 0.025 -13.554 1.00 88.94 176 LEU A C 1
ATOM 1431 O O . LEU A 1 176 ? 2.035 -0.857 -14.399 1.00 88.94 176 LEU A O 1
ATOM 1435 N N . ALA A 1 177 ? 0.977 0.276 -12.798 1.00 89.69 177 ALA A N 1
ATOM 1436 C CA . ALA A 1 177 ? -0.339 -0.302 -13.057 1.00 89.69 177 ALA A CA 1
ATOM 1437 C C . ALA A 1 177 ? -0.998 0.256 -14.330 1.00 89.69 177 ALA A C 1
ATOM 1439 O O . ALA A 1 177 ? -1.896 -0.374 -14.879 1.00 89.69 177 ALA A O 1
ATOM 1440 N N . GLU A 1 178 ? -0.594 1.454 -14.759 1.00 84.25 178 GLU A N 1
ATOM 1441 C CA . GLU A 1 178 ? -1.211 2.187 -15.871 1.00 84.25 178 GLU A CA 1
ATOM 1442 C C . GLU A 1 178 ? -0.442 2.001 -17.189 1.00 84.25 178 GLU A C 1
ATOM 1444 O O . GLU A 1 178 ? -0.922 2.406 -18.249 1.00 84.25 178 GLU A O 1
ATOM 1449 N N . HIS A 1 179 ? 0.748 1.396 -17.133 1.00 80.25 179 HIS A N 1
ATOM 1450 C CA . HIS A 1 179 ? 1.660 1.283 -18.265 1.00 80.25 179 HIS A CA 1
ATOM 1451 C C . HIS A 1 179 ? 2.362 -0.073 -18.298 1.00 80.25 179 HIS A C 1
ATOM 1453 O O . HIS A 1 179 ? 2.888 -0.541 -17.289 1.00 80.25 179 HIS A O 1
ATOM 1459 N N . SER A 1 180 ? 2.453 -0.652 -19.493 1.00 80.94 180 SER A N 1
ATOM 1460 C CA . SER A 1 180 ? 3.333 -1.784 -19.776 1.00 80.94 180 SER A CA 1
ATOM 1461 C C . SER A 1 180 ? 4.792 -1.387 -19.541 1.00 80.94 180 SER A C 1
ATOM 1463 O O . SER A 1 180 ? 5.225 -0.324 -19.984 1.00 80.94 180 SER A O 1
ATOM 1465 N N . CYS A 1 181 ? 5.575 -2.234 -18.873 1.00 80.25 181 CYS A N 1
ATOM 1466 C CA . CYS A 1 181 ? 6.986 -1.959 -18.605 1.00 80.25 181 CYS A CA 1
ATOM 1467 C C . CYS A 1 181 ? 7.879 -3.171 -18.882 1.00 80.25 181 CYS A C 1
ATOM 1469 O O . CYS A 1 181 ? 7.457 -4.322 -18.748 1.00 80.25 181 CYS A O 1
ATOM 1471 N N . GLY A 1 182 ? 9.132 -2.907 -19.245 1.00 81.19 182 GLY A N 1
ATOM 1472 C CA . GLY A 1 182 ? 10.129 -3.943 -19.487 1.00 81.19 182 GLY A CA 1
ATOM 1473 C C . GLY A 1 182 ? 10.593 -4.626 -18.201 1.00 81.19 182 GLY A C 1
ATOM 1474 O O . GLY A 1 182 ? 10.720 -3.958 -17.180 1.00 81.19 182 GLY A O 1
ATOM 1475 N N . LEU A 1 183 ? 10.853 -5.942 -18.250 1.00 84.44 183 LEU A N 1
ATOM 1476 C CA . LEU A 1 183 ? 11.364 -6.765 -17.126 1.00 84.44 183 LEU A CA 1
ATOM 1477 C C . LEU A 1 183 ? 10.509 -6.754 -15.840 1.00 84.44 183 LEU A C 1
ATOM 1479 O O . LEU A 1 183 ? 10.958 -7.173 -14.779 1.00 84.44 183 LEU A O 1
ATOM 1483 N N . GLY A 1 184 ? 9.279 -6.242 -15.912 1.00 86.00 184 GLY A N 1
ATOM 1484 C CA . GLY A 1 184 ? 8.409 -6.038 -14.753 1.00 86.00 184 GLY A CA 1
ATOM 1485 C C . GLY A 1 184 ? 7.021 -6.634 -14.934 1.00 86.00 184 GLY A C 1
ATOM 1486 O O . GLY A 1 184 ? 6.084 -6.154 -14.300 1.00 86.00 184 GLY A O 1
ATOM 1487 N N . THR A 1 185 ? 6.864 -7.630 -15.812 1.00 90.00 185 THR A N 1
ATOM 1488 C CA . THR A 1 185 ? 5.566 -8.187 -16.233 1.00 90.00 185 THR A CA 1
ATOM 1489 C C . THR A 1 185 ? 4.680 -8.564 -15.050 1.00 90.00 185 THR A C 1
ATOM 1491 O O . THR A 1 185 ? 3.548 -8.090 -14.964 1.00 90.00 185 THR A O 1
ATOM 1494 N N . MET A 1 186 ? 5.183 -9.365 -14.105 1.00 92.38 186 MET A N 1
ATOM 1495 C CA . MET A 1 186 ? 4.392 -9.770 -12.939 1.00 92.38 186 MET A CA 1
ATOM 1496 C C . MET A 1 186 ? 4.105 -8.596 -11.999 1.00 92.38 186 MET A C 1
ATOM 1498 O O . MET A 1 186 ? 2.991 -8.458 -11.489 1.00 92.38 186 MET A O 1
ATOM 1502 N N . TYR A 1 187 ? 5.075 -7.705 -11.792 1.00 91.75 187 TYR A N 1
ATOM 1503 C CA . TYR A 1 187 ? 4.895 -6.582 -10.877 1.00 91.75 187 TYR A CA 1
ATOM 1504 C C . TYR A 1 187 ? 3.855 -5.586 -11.396 1.00 91.75 187 TYR A C 1
ATOM 1506 O O . TYR A 1 187 ? 2.894 -5.286 -10.687 1.00 91.75 187 TYR A O 1
ATOM 1514 N N . SER A 1 188 ? 3.990 -5.125 -12.642 1.00 92.38 188 SER A N 1
ATOM 1515 C CA . SER A 1 188 ? 3.013 -4.228 -13.272 1.00 92.38 188 SER A CA 1
ATOM 1516 C C . SER A 1 188 ? 1.625 -4.868 -13.319 1.00 92.38 188 SER A C 1
ATOM 1518 O O . SER A 1 188 ? 0.661 -4.237 -12.892 1.00 92.38 188 SER A O 1
ATOM 1520 N N . SER A 1 189 ? 1.524 -6.149 -13.696 1.00 94.94 189 SER A N 1
ATOM 1521 C CA . SER A 1 189 ? 0.247 -6.879 -13.757 1.00 94.94 189 SER A CA 1
ATOM 1522 C C . SER A 1 189 ? -0.439 -6.990 -12.394 1.00 94.94 189 SER A C 1
ATOM 1524 O O . SER A 1 189 ? -1.633 -6.718 -12.270 1.00 94.94 189 SER A O 1
ATOM 1526 N N . THR A 1 190 ? 0.302 -7.334 -11.335 1.00 96.62 190 THR A N 1
ATOM 1527 C CA . THR A 1 190 ? -0.277 -7.405 -9.982 1.00 96.62 190 THR A CA 1
ATOM 1528 C C . THR A 1 190 ? -0.705 -6.030 -9.466 1.00 96.62 190 THR A C 1
ATOM 1530 O O . THR A 1 190 ? -1.738 -5.912 -8.806 1.00 96.62 190 THR A O 1
ATOM 1533 N N . LYS A 1 191 ? 0.024 -4.958 -9.798 1.00 96.44 191 LYS A N 1
ATOM 1534 C CA . LYS A 1 191 ? -0.369 -3.588 -9.436 1.00 96.44 191 LYS A CA 1
ATOM 1535 C C . LYS A 1 191 ? -1.554 -3.079 -10.264 1.00 96.44 191 LYS A C 1
ATOM 1537 O O . LYS A 1 191 ? -2.410 -2.395 -9.696 1.00 96.44 191 LYS A O 1
ATOM 1542 N N . ALA A 1 192 ? -1.665 -3.471 -11.533 1.00 97.12 192 ALA A N 1
ATOM 1543 C CA . ALA A 1 192 ? -2.838 -3.236 -12.378 1.00 97.12 192 ALA A CA 1
ATOM 1544 C C . ALA A 1 192 ? -4.091 -3.908 -11.805 1.00 97.12 192 ALA A C 1
ATOM 1546 O O . ALA A 1 192 ? -5.130 -3.256 -11.688 1.00 97.12 192 ALA A O 1
ATOM 1547 N N . PHE A 1 193 ? -3.975 -5.158 -11.337 1.00 98.31 193 PHE A N 1
ATOM 1548 C CA . PHE A 1 193 ? -5.052 -5.826 -10.602 1.00 98.31 193 PHE A CA 1
ATOM 1549 C C . PHE A 1 193 ? -5.492 -4.996 -9.391 1.00 98.31 193 PHE A C 1
ATOM 1551 O O . PHE A 1 193 ? -6.671 -4.681 -9.264 1.00 98.31 193 PHE A O 1
ATOM 1558 N N . VAL A 1 194 ? -4.553 -4.594 -8.523 1.00 98.50 194 VAL A N 1
ATOM 1559 C CA . VAL A 1 194 ? -4.868 -3.825 -7.303 1.00 98.50 194 VAL A CA 1
ATOM 1560 C C . VAL A 1 194 ? -5.535 -2.488 -7.634 1.00 98.50 194 VAL A C 1
ATOM 1562 O O . VAL A 1 194 ? -6.474 -2.087 -6.942 1.00 98.50 194 VAL A O 1
ATOM 1565 N N . LEU A 1 195 ? -5.089 -1.802 -8.692 1.00 98.25 195 LEU A N 1
ATOM 1566 C CA . LEU A 1 195 ? -5.711 -0.559 -9.149 1.00 98.25 195 LEU A CA 1
ATOM 1567 C C . LEU A 1 195 ? -7.164 -0.804 -9.563 1.00 98.25 195 LEU A C 1
ATOM 1569 O O . LEU A 1 195 ? -8.064 -0.171 -9.014 1.00 98.25 195 LEU A O 1
ATOM 1573 N N . ASN A 1 196 ? -7.402 -1.753 -10.469 1.00 98.38 196 ASN A N 1
ATOM 1574 C CA . ASN A 1 196 ? -8.745 -2.030 -10.976 1.00 98.38 196 ASN A CA 1
ATOM 1575 C C . ASN A 1 196 ? -9.688 -2.571 -9.885 1.00 98.38 196 ASN A C 1
ATOM 1577 O O . ASN A 1 196 ? -10.842 -2.148 -9.797 1.00 98.38 196 ASN A O 1
ATOM 1581 N N . PHE A 1 197 ? -9.183 -3.444 -9.007 1.00 98.69 197 PHE A N 1
ATOM 1582 C CA . PHE A 1 197 ? -9.895 -3.945 -7.828 1.00 98.69 197 PHE A CA 1
ATOM 1583 C C . PHE A 1 197 ? -10.385 -2.789 -6.951 1.00 98.69 197 PHE A C 1
ATOM 1585 O O . PHE A 1 197 ? -11.566 -2.707 -6.627 1.00 98.69 197 PHE A O 1
ATOM 1592 N N . SER A 1 198 ? -9.499 -1.843 -6.634 1.00 98.56 198 SER A N 1
ATOM 1593 C CA . SER A 1 198 ? -9.833 -0.690 -5.791 1.00 98.56 198 SER A CA 1
ATOM 1594 C C . SER A 1 198 ? -10.852 0.237 -6.447 1.00 98.56 198 SER A C 1
ATOM 1596 O O . SER A 1 198 ? -11.773 0.711 -5.791 1.00 98.56 198 SER A O 1
ATOM 1598 N N . GLN A 1 199 ? -10.690 0.494 -7.747 1.00 97.75 199 GLN A N 1
ATOM 1599 C CA . GLN A 1 199 ? -11.576 1.368 -8.513 1.00 97.75 199 GLN A CA 1
ATOM 1600 C C . GLN A 1 199 ? -12.989 0.800 -8.639 1.00 97.75 199 GLN A C 1
ATOM 1602 O O . GLN A 1 199 ? -13.954 1.554 -8.562 1.00 97.75 199 GLN A O 1
ATOM 1607 N N . THR A 1 200 ? -13.105 -0.514 -8.822 1.00 97.94 200 THR A N 1
ATOM 1608 C CA . THR A 1 200 ? -14.402 -1.193 -8.903 1.00 97.94 200 THR A CA 1
ATOM 1609 C C . THR A 1 200 ? -15.069 -1.212 -7.530 1.00 97.94 200 THR A C 1
ATOM 1611 O O . THR A 1 200 ? -16.202 -0.756 -7.384 1.00 97.94 200 THR A O 1
ATOM 1614 N N . LEU A 1 201 ? -14.325 -1.615 -6.495 1.00 98.25 201 LEU A N 1
ATOM 1615 C CA . LEU A 1 201 ? -14.840 -1.719 -5.131 1.00 98.25 201 LEU A CA 1
ATOM 1616 C C . LEU A 1 201 ? -15.241 -0.359 -4.534 1.00 98.25 201 LEU A C 1
ATOM 1618 O O . LEU A 1 201 ? -16.184 -0.287 -3.748 1.00 98.25 201 LEU A O 1
ATOM 1622 N N . TYR A 1 202 ? -14.582 0.730 -4.942 1.00 98.00 202 TYR A N 1
ATOM 1623 C CA . TYR A 1 202 ? -14.990 2.099 -4.610 1.00 98.00 202 TYR A CA 1
ATOM 1624 C C . TYR A 1 202 ? -16.470 2.352 -4.932 1.00 98.00 202 TYR A C 1
ATOM 1626 O O . TYR A 1 202 ? -17.198 2.858 -4.079 1.00 98.00 202 TYR A O 1
ATOM 1634 N N . TYR A 1 203 ? -16.940 1.966 -6.123 1.00 96.69 203 TYR A N 1
ATOM 1635 C CA . TYR A 1 203 ? -18.329 2.207 -6.527 1.00 96.69 203 TYR A CA 1
ATOM 1636 C C . TYR A 1 203 ? -19.325 1.336 -5.756 1.00 96.69 203 TYR A C 1
ATOM 1638 O O . TYR A 1 203 ? -20.413 1.806 -5.425 1.00 96.69 203 TYR A O 1
ATOM 1646 N N . GLU A 1 204 ? -18.946 0.104 -5.415 1.00 97.25 204 GLU A N 1
ATOM 1647 C CA . GLU A 1 204 ? -19.769 -0.793 -4.593 1.00 97.25 204 GLU A CA 1
ATOM 1648 C C . GLU A 1 204 ? -19.925 -0.266 -3.155 1.00 97.25 204 GLU A C 1
ATOM 1650 O O . GLU A 1 204 ? -21.008 -0.331 -2.566 1.00 97.25 204 GLU A O 1
ATOM 1655 N N . CYS A 1 205 ? -18.858 0.319 -2.604 1.00 97.25 205 CYS A N 1
ATOM 1656 C CA . CYS A 1 205 ? -18.792 0.775 -1.215 1.00 97.25 205 CYS A CA 1
ATOM 1657 C C . CYS A 1 205 ? -19.312 2.203 -0.995 1.00 97.25 205 CYS A C 1
ATOM 1659 O O . CYS A 1 205 ? -19.659 2.561 0.134 1.00 97.25 205 CYS A O 1
ATOM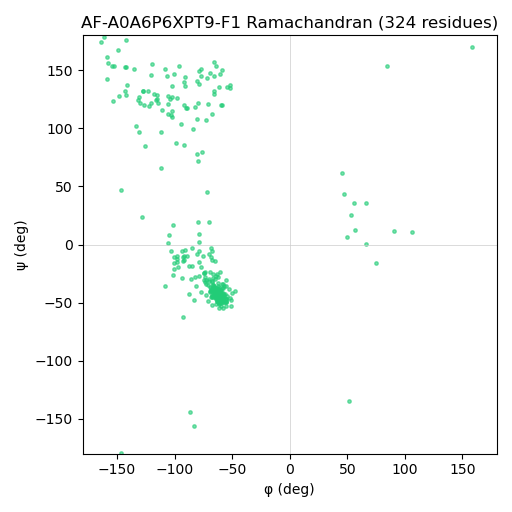 1661 N N . LEU A 1 206 ? -19.416 3.018 -2.051 1.00 91.38 206 LEU A N 1
ATOM 1662 C CA . LEU A 1 206 ? -19.763 4.439 -1.940 1.00 91.38 206 LEU A CA 1
ATOM 1663 C C . LEU A 1 206 ? -21.117 4.661 -1.247 1.00 91.38 206 LEU A C 1
ATOM 1665 O O . LEU A 1 206 ? -21.237 5.511 -0.367 1.00 91.38 206 LEU A O 1
ATOM 1669 N N . SER A 1 207 ? -22.121 3.843 -1.585 1.00 92.69 207 SER A N 1
ATOM 1670 C CA . SER A 1 207 ? -23.461 3.897 -0.971 1.00 92.69 207 SER A CA 1
ATOM 1671 C C . SER A 1 207 ? -23.489 3.489 0.507 1.00 92.69 207 SER A C 1
ATOM 1673 O O . SER A 1 207 ? -24.484 3.706 1.194 1.00 92.69 207 SER A O 1
ATOM 1675 N N . LYS A 1 208 ? -22.404 2.885 0.993 1.00 96.88 208 LYS A N 1
ATOM 1676 C CA . LYS A 1 208 ? -22.234 2.392 2.361 1.00 96.88 208 LYS A CA 1
ATOM 1677 C C . LYS A 1 208 ? -21.321 3.294 3.186 1.00 96.88 208 LYS A C 1
ATOM 1679 O O . LYS A 1 208 ? -20.957 2.917 4.290 1.00 96.88 208 LYS A O 1
ATOM 1684 N N . ASN A 1 209 ? -20.947 4.464 2.659 1.00 95.56 209 ASN A N 1
ATOM 1685 C CA . ASN A 1 209 ? -20.059 5.416 3.327 1.00 95.56 209 ASN A CA 1
ATOM 1686 C C . ASN A 1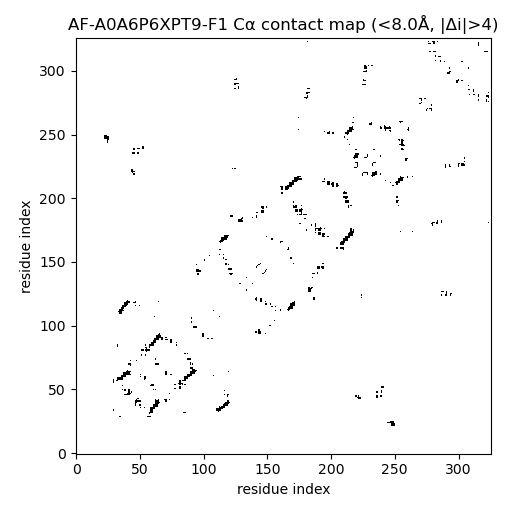 209 ? -18.705 4.790 3.734 1.00 95.56 209 ASN A C 1
ATOM 1688 O O . ASN A 1 209 ? -18.105 5.144 4.747 1.00 95.56 209 ASN A O 1
ATOM 1692 N N . VAL A 1 210 ? -18.195 3.877 2.902 1.00 97.62 210 VAL A N 1
ATOM 1693 C CA . VAL A 1 210 ? -16.840 3.324 3.011 1.00 97.62 210 VAL A CA 1
ATOM 1694 C C . VAL A 1 210 ? -16.045 3.768 1.788 1.00 97.62 210 VAL A C 1
ATOM 1696 O O . VAL A 1 210 ? -16.433 3.490 0.653 1.00 97.62 210 VAL A O 1
ATOM 1699 N N . LEU A 1 211 ? -14.932 4.471 2.008 1.00 98.00 211 LEU A N 1
ATOM 1700 C CA . LEU A 1 211 ? -14.067 4.941 0.930 1.00 98.00 211 LEU A CA 1
ATOM 1701 C C . LEU A 1 211 ? -13.003 3.886 0.621 1.00 98.00 211 LEU A C 1
ATOM 1703 O O . LEU A 1 211 ? -12.148 3.599 1.454 1.00 98.00 211 LEU A O 1
ATOM 1707 N N . VAL A 1 212 ? -13.012 3.344 -0.595 1.00 98.44 212 VAL A N 1
ATOM 1708 C CA . VAL A 1 212 ? -11.908 2.525 -1.116 1.00 98.44 212 VAL A CA 1
ATOM 1709 C C . VAL A 1 212 ? -11.087 3.371 -2.076 1.00 98.44 212 VAL A C 1
ATOM 1711 O O . VAL A 1 212 ? -11.634 3.982 -2.987 1.00 98.44 212 VAL A O 1
ATOM 1714 N N . PHE A 1 213 ? -9.775 3.439 -1.870 1.00 98.12 213 PHE A N 1
ATOM 1715 C CA . PHE A 1 213 ? -8.919 4.370 -2.592 1.00 98.12 213 PHE A CA 1
ATOM 1716 C C . PHE A 1 213 ? -7.571 3.736 -2.936 1.00 98.12 213 PHE A C 1
ATOM 1718 O O . PHE A 1 213 ? -6.870 3.210 -2.068 1.00 98.12 213 PHE A O 1
ATOM 1725 N N . ALA A 1 214 ? -7.180 3.808 -4.208 1.00 98.31 214 ALA A N 1
ATOM 1726 C CA . ALA A 1 214 ? -5.866 3.347 -4.645 1.00 98.31 214 ALA A CA 1
ATOM 1727 C C . ALA A 1 214 ? -4.825 4.469 -4.598 1.00 98.31 214 ALA A C 1
ATOM 1729 O O . ALA A 1 214 ? -5.045 5.586 -5.065 1.00 98.31 214 ALA A O 1
ATOM 1730 N N . LEU A 1 215 ? -3.636 4.150 -4.102 1.00 98.06 215 LEU A N 1
ATOM 1731 C CA . LEU A 1 215 ? -2.464 5.006 -4.241 1.00 98.06 215 LEU A CA 1
ATOM 1732 C C . LEU A 1 215 ? -1.546 4.424 -5.319 1.00 98.06 215 LEU A C 1
ATOM 1734 O O . LEU A 1 215 ? -1.156 3.261 -5.228 1.00 98.06 215 LEU A O 1
ATOM 1738 N N . THR A 1 216 ? -1.191 5.224 -6.328 1.00 96.44 216 THR A N 1
ATOM 1739 C CA . THR A 1 216 ? -0.305 4.841 -7.447 1.00 96.44 216 THR A CA 1
ATOM 1740 C C . THR A 1 216 ? 1.029 5.598 -7.385 1.00 96.44 216 THR A C 1
ATOM 1742 O O . THR A 1 216 ? 1.316 6.449 -8.232 1.00 96.44 216 THR A O 1
ATOM 1745 N N . PRO A 1 217 ? 1.870 5.356 -6.359 1.00 94.62 217 PRO A N 1
ATOM 1746 C CA . PRO A 1 217 ? 3.169 6.010 -6.272 1.00 94.62 217 PRO A CA 1
ATOM 1747 C C . PRO A 1 217 ? 4.050 5.672 -7.481 1.00 94.62 217 PRO A C 1
ATOM 1749 O O . PRO A 1 217 ? 4.026 4.552 -8.005 1.00 94.62 217 PRO A O 1
ATOM 1752 N N . MET A 1 218 ? 4.871 6.645 -7.877 1.00 91.00 218 MET A N 1
ATOM 1753 C CA . MET A 1 218 ? 6.121 6.385 -8.588 1.00 91.00 218 MET A CA 1
ATOM 1754 C C . MET A 1 218 ? 7.221 6.044 -7.566 1.00 91.00 218 MET A C 1
ATOM 1756 O O . MET A 1 218 ? 6.926 5.583 -6.463 1.00 91.00 218 MET A O 1
ATOM 1760 N N . PHE A 1 219 ? 8.491 6.241 -7.906 1.00 88.19 219 PHE A N 1
ATOM 1761 C CA . PHE A 1 219 ? 9.604 5.932 -7.017 1.00 88.19 219 PHE A CA 1
ATOM 1762 C C . PHE A 1 219 ? 9.524 6.711 -5.696 1.00 88.19 219 PHE A C 1
ATOM 1764 O O . PHE A 1 219 ? 9.572 7.936 -5.670 1.00 88.19 219 PHE A O 1
ATOM 1771 N N . VAL A 1 220 ? 9.445 5.981 -4.584 1.00 88.12 220 VAL A N 1
ATOM 1772 C CA . VAL A 1 220 ? 9.548 6.513 -3.220 1.00 88.12 220 VAL A CA 1
ATOM 1773 C C . VAL A 1 220 ? 10.761 5.875 -2.572 1.00 88.12 220 VAL A C 1
ATOM 1775 O O . VAL A 1 220 ? 10.887 4.649 -2.577 1.00 88.12 220 VAL A O 1
ATOM 1778 N N . HIS A 1 221 ? 11.629 6.696 -1.987 1.00 84.38 221 HIS A N 1
ATOM 1779 C CA . HIS A 1 221 ? 12.814 6.189 -1.307 1.00 84.38 221 HIS A CA 1
ATOM 1780 C C . HIS A 1 221 ? 12.412 5.251 -0.157 1.00 84.38 221 HIS A C 1
ATOM 1782 O O . HIS A 1 221 ? 11.678 5.648 0.757 1.00 84.38 221 HIS A O 1
ATOM 1788 N N . SER A 1 222 ? 12.864 3.999 -0.234 1.00 77.25 222 SER A N 1
ATOM 1789 C CA . SER A 1 222 ? 12.541 2.905 0.692 1.00 77.25 222 SER A CA 1
ATOM 1790 C C . SER A 1 222 ? 13.543 1.757 0.526 1.00 77.25 222 SER A C 1
ATOM 1792 O O . SER A 1 222 ? 14.333 1.775 -0.411 1.00 77.25 222 SER A O 1
ATOM 1794 N N . GLN A 1 223 ? 13.476 0.713 1.362 1.00 72.06 223 GLN A N 1
ATOM 1795 C CA . GLN A 1 223 ? 14.272 -0.505 1.128 1.00 72.06 223 GLN A CA 1
ATOM 1796 C C . GLN A 1 223 ? 14.045 -1.119 -0.265 1.00 72.06 223 GLN A C 1
ATOM 1798 O O . GLN A 1 223 ? 14.965 -1.691 -0.832 1.00 72.06 223 GLN A O 1
ATOM 1803 N N . LEU A 1 224 ? 12.845 -0.973 -0.837 1.00 67.12 224 LEU A N 1
ATOM 1804 C CA . LEU A 1 224 ? 12.547 -1.480 -2.177 1.00 67.12 224 LEU A CA 1
ATOM 1805 C C . LEU A 1 224 ? 13.216 -0.648 -3.286 1.00 67.12 224 LEU A C 1
ATOM 1807 O O . LEU A 1 224 ? 13.526 -1.177 -4.347 1.00 67.12 224 LEU A O 1
ATOM 1811 N N . ILE A 1 225 ? 13.409 0.656 -3.056 1.00 70.81 225 ILE A N 1
ATOM 1812 C CA . ILE A 1 225 ? 13.962 1.611 -4.023 1.00 70.81 225 ILE A CA 1
ATOM 1813 C C . ILE A 1 225 ? 15.075 2.415 -3.346 1.00 70.81 225 ILE A C 1
ATOM 1815 O O . ILE A 1 225 ? 14.826 3.439 -2.702 1.00 70.81 225 ILE A O 1
ATOM 1819 N N . ALA A 1 226 ? 16.316 1.976 -3.552 1.00 68.19 226 ALA A N 1
ATOM 1820 C CA . ALA A 1 226 ? 17.517 2.553 -2.948 1.00 68.19 226 ALA A CA 1
ATOM 1821 C C . ALA A 1 226 ? 18.038 3.835 -3.643 1.00 68.19 226 ALA A C 1
ATOM 1823 O O . ALA A 1 226 ? 19.188 4.220 -3.454 1.00 68.19 226 ALA A O 1
ATOM 1824 N N . ILE A 1 227 ? 17.216 4.535 -4.439 1.00 70.69 227 ILE A N 1
ATOM 1825 C CA . ILE A 1 227 ? 17.626 5.819 -5.037 1.00 70.69 227 ILE A CA 1
ATOM 1826 C C . ILE A 1 227 ? 17.526 6.939 -4.005 1.00 70.69 227 ILE A C 1
ATOM 1828 O O . ILE A 1 227 ? 16.541 7.031 -3.271 1.00 70.69 227 ILE A O 1
ATOM 1832 N N . ARG A 1 228 ? 18.522 7.830 -3.990 1.00 74.44 228 ARG A N 1
ATOM 1833 C CA . ARG A 1 228 ? 18.569 9.008 -3.121 1.00 74.44 228 ARG A CA 1
ATOM 1834 C C . ARG A 1 228 ? 17.281 9.851 -3.205 1.00 74.44 228 ARG A C 1
ATOM 1836 O O . ARG A 1 228 ? 16.805 10.136 -4.309 1.00 74.44 228 ARG A O 1
ATOM 1843 N N . PRO A 1 229 ? 16.760 10.336 -2.061 1.00 80.56 229 PRO A N 1
ATOM 1844 C CA . PRO A 1 229 ? 15.645 11.269 -2.057 1.00 80.56 229 PRO A CA 1
ATOM 1845 C C . PRO A 1 229 ? 15.926 12.507 -2.911 1.00 80.56 229 PRO A C 1
ATOM 1847 O O . PRO A 1 229 ? 16.997 13.114 -2.841 1.00 80.56 229 PRO A O 1
ATOM 1850 N N . SER A 1 230 ? 14.936 12.899 -3.699 1.00 84.25 230 SER A N 1
ATOM 1851 C CA . SER A 1 230 ? 14.955 14.090 -4.538 1.00 84.25 230 SER A CA 1
ATOM 1852 C C . SER A 1 230 ? 13.552 14.683 -4.623 1.00 84.25 230 SER A C 1
ATOM 1854 O O . SER A 1 230 ? 12.595 14.161 -4.056 1.00 84.25 230 SER A O 1
ATOM 1856 N N . PHE A 1 231 ? 13.409 15.773 -5.365 1.00 84.38 231 PHE A N 1
ATOM 1857 C CA . PHE A 1 231 ? 12.107 16.381 -5.623 1.00 84.38 231 PHE A CA 1
ATOM 1858 C C . PHE A 1 231 ? 11.107 15.424 -6.294 1.00 84.38 231 PHE A C 1
ATOM 1860 O O . PHE A 1 231 ? 9.917 15.474 -6.009 1.00 84.38 231 PHE A O 1
ATOM 1867 N N . PHE A 1 232 ? 11.595 14.534 -7.161 1.00 87.12 232 PHE A N 1
ATOM 1868 C CA . PHE A 1 232 ? 10.783 13.544 -7.873 1.00 87.12 232 PHE A CA 1
ATOM 1869 C C . PHE A 1 232 ? 10.704 12.193 -7.155 1.00 87.12 232 PHE A C 1
ATOM 1871 O O . PHE A 1 232 ? 9.859 11.378 -7.505 1.00 87.12 232 PHE A O 1
ATOM 1878 N N . ILE A 1 233 ? 11.574 11.973 -6.162 1.00 88.31 233 ILE A N 1
ATOM 1879 C CA . ILE A 1 233 ? 11.643 10.757 -5.347 1.00 88.31 233 ILE A CA 1
ATOM 1880 C C . ILE A 1 233 ? 11.547 11.179 -3.880 1.00 88.31 233 ILE A C 1
ATOM 1882 O O . ILE A 1 233 ? 12.575 11.385 -3.225 1.00 88.31 233 ILE A O 1
ATOM 1886 N N . PRO A 1 234 ? 10.336 11.370 -3.340 1.00 93.81 234 PRO A N 1
ATOM 1887 C CA . PRO A 1 234 ? 10.177 11.782 -1.957 1.00 93.81 234 PRO A CA 1
ATOM 1888 C C . PRO A 1 234 ? 10.666 10.682 -1.004 1.00 93.81 234 PRO A C 1
ATOM 1890 O O . PRO A 1 234 ? 10.661 9.490 -1.324 1.00 93.81 234 PRO A O 1
ATOM 1893 N N . SER A 1 235 ? 11.029 11.076 0.219 1.00 93.44 235 SER A N 1
ATOM 1894 C CA . SER A 1 235 ? 11.110 10.116 1.322 1.00 93.44 235 SER A CA 1
ATOM 1895 C C . SER A 1 235 ? 9.722 9.544 1.620 1.00 93.44 235 SER A C 1
ATOM 1897 O O . SER A 1 235 ? 8.714 10.225 1.414 1.00 93.44 235 SER A O 1
ATOM 1899 N N . ALA A 1 236 ? 9.652 8.332 2.176 1.00 95.12 236 ALA A N 1
ATOM 1900 C CA . ALA A 1 236 ? 8.380 7.744 2.602 1.00 95.12 236 ALA A CA 1
ATOM 1901 C C . ALA A 1 236 ? 7.575 8.674 3.530 1.00 95.12 236 ALA A C 1
ATOM 1903 O O . ALA A 1 236 ? 6.363 8.810 3.372 1.00 95.12 236 ALA A O 1
ATOM 1904 N N . LYS A 1 237 ? 8.257 9.397 4.432 1.00 95.50 237 LYS A N 1
ATOM 1905 C CA . LYS A 1 237 ? 7.633 10.378 5.331 1.00 95.50 237 LYS A CA 1
ATOM 1906 C C . LYS A 1 237 ? 6.933 11.486 4.547 1.00 95.50 237 LYS A C 1
ATOM 1908 O O . LYS A 1 237 ? 5.754 11.747 4.776 1.00 95.50 237 LYS A O 1
ATOM 1913 N N . CYS A 1 238 ? 7.656 12.116 3.617 1.00 95.94 238 CYS A N 1
ATOM 1914 C CA . CYS A 1 238 ? 7.128 13.185 2.767 1.00 95.94 238 CYS A CA 1
ATOM 1915 C C . CYS A 1 238 ? 5.986 12.675 1.877 1.00 95.94 238 CYS A C 1
ATOM 1917 O O . CYS A 1 238 ? 4.959 13.342 1.742 1.00 95.94 238 CYS A O 1
ATOM 1919 N N . TYR A 1 239 ? 6.135 11.473 1.317 1.00 97.38 239 TYR A N 1
ATOM 1920 C CA . TYR A 1 239 ? 5.106 10.838 0.506 1.00 97.38 239 TYR A CA 1
ATOM 1921 C C . TYR A 1 239 ? 3.797 10.676 1.285 1.00 97.38 239 TYR A C 1
ATOM 1923 O O . TYR A 1 239 ? 2.774 11.198 0.854 1.00 97.38 239 TYR A O 1
ATOM 1931 N N . VAL A 1 240 ? 3.827 10.038 2.460 1.00 97.69 240 VAL A N 1
ATOM 1932 C CA . VAL A 1 240 ? 2.621 9.781 3.271 1.00 97.69 240 VAL A CA 1
ATOM 1933 C C . VAL A 1 240 ? 1.949 11.082 3.727 1.00 97.69 240 VAL A C 1
ATOM 1935 O O . VAL A 1 240 ? 0.725 11.201 3.654 1.00 97.69 240 VAL A O 1
ATOM 1938 N N . GLN A 1 241 ? 2.731 12.106 4.096 1.00 96.06 241 GLN A N 1
ATOM 1939 C CA . GLN A 1 241 ? 2.198 13.429 4.454 1.00 96.06 241 GLN A CA 1
ATOM 1940 C C . GLN A 1 241 ? 1.388 14.073 3.320 1.00 96.06 241 GLN A C 1
ATOM 1942 O O . GLN A 1 241 ? 0.392 14.754 3.574 1.00 96.06 241 GLN A O 1
ATOM 1947 N N . ASN A 1 242 ? 1.821 13.886 2.071 1.00 96.31 242 ASN A N 1
ATOM 1948 C CA . ASN A 1 242 ? 1.100 14.371 0.897 1.00 96.31 242 ASN A CA 1
ATOM 1949 C C . ASN A 1 242 ? -0.045 13.430 0.508 1.00 96.31 242 ASN A C 1
ATOM 1951 O O . ASN A 1 242 ? -1.118 13.911 0.142 1.00 96.31 242 ASN A O 1
ATOM 1955 N N . ALA A 1 243 ? 0.136 12.118 0.674 1.00 96.69 243 ALA A N 1
ATOM 1956 C CA . ALA A 1 243 ? -0.870 11.118 0.346 1.00 96.69 243 A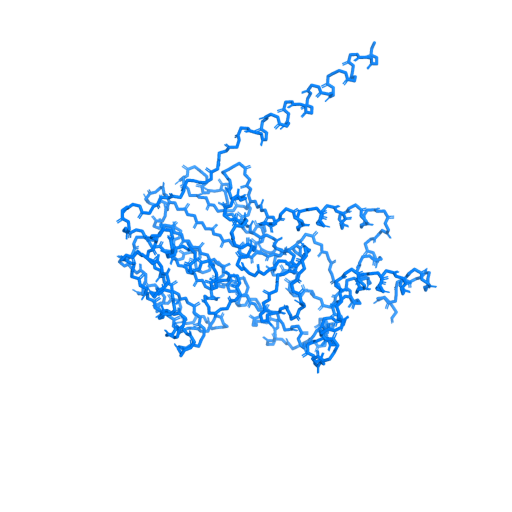LA A CA 1
ATOM 1957 C C . ALA A 1 243 ? -2.162 11.373 1.125 1.00 96.69 243 ALA A C 1
ATOM 1959 O O . ALA A 1 243 ? -3.226 11.426 0.511 1.00 96.69 243 ALA A O 1
ATOM 1960 N N . PHE A 1 244 ? -2.067 11.671 2.428 1.00 95.62 244 PHE A N 1
ATOM 1961 C CA . PHE A 1 244 ? -3.225 12.035 3.253 1.00 95.62 244 PHE A CA 1
ATOM 1962 C C . PHE A 1 244 ? -4.038 13.212 2.712 1.00 95.62 244 PHE A C 1
ATOM 1964 O O . PHE A 1 244 ? -5.259 13.216 2.831 1.00 95.62 244 PHE A O 1
ATOM 1971 N N . LYS A 1 245 ? -3.380 14.205 2.107 1.00 92.56 245 LYS A N 1
ATOM 1972 C CA . LYS A 1 245 ? -4.045 15.389 1.536 1.00 92.56 245 LYS A CA 1
ATOM 1973 C C . LYS A 1 245 ? -4.708 15.094 0.192 1.00 92.56 245 LYS A C 1
ATOM 1975 O O . LYS A 1 245 ? -5.559 15.855 -0.254 1.00 92.56 245 LYS A O 1
ATOM 1980 N N . SER A 1 246 ? -4.293 14.014 -0.465 1.00 93.06 246 SER A N 1
ATOM 1981 C CA . SER A 1 246 ? -4.782 13.635 -1.789 1.00 93.06 246 SER A CA 1
ATOM 1982 C C . SER A 1 246 ? -5.985 12.690 -1.765 1.00 93.06 246 SER A C 1
ATOM 1984 O O . SER A 1 246 ? -6.576 12.460 -2.815 1.00 93.06 246 SER A O 1
ATOM 1986 N N . ILE A 1 247 ? -6.347 12.146 -0.598 1.00 94.44 247 ILE A N 1
ATOM 1987 C CA . ILE A 1 247 ? -7.480 11.224 -0.453 1.00 94.44 247 ILE A CA 1
ATOM 1988 C C . ILE A 1 247 ? -8.780 12.029 -0.402 1.00 94.44 247 ILE A C 1
ATOM 1990 O O . ILE A 1 247 ? -8.964 12.900 0.454 1.00 94.44 247 ILE A O 1
ATOM 1994 N N . GLN A 1 248 ? -9.682 11.739 -1.336 1.00 91.25 248 GLN A N 1
ATOM 1995 C CA . GLN A 1 248 ? -10.929 12.475 -1.529 1.00 91.25 248 GLN A CA 1
ATOM 1996 C C . GLN A 1 248 ? -12.047 11.513 -1.928 1.00 91.25 248 GLN A C 1
ATOM 1998 O O . GLN A 1 248 ? -11.792 10.476 -2.530 1.00 91.25 248 GLN A O 1
ATOM 2003 N N . TRP A 1 249 ? -13.290 11.867 -1.609 1.00 89.44 249 TRP A N 1
ATOM 2004 C CA . TRP A 1 249 ? -14.460 11.032 -1.885 1.00 89.44 249 TRP A CA 1
ATOM 2005 C C . TRP A 1 249 ? -14.868 10.987 -3.353 1.00 89.44 249 TRP A C 1
ATOM 2007 O O . TRP A 1 249 ? -15.552 10.054 -3.747 1.00 89.44 249 TRP A O 1
ATOM 2017 N N . ASN A 1 250 ? -14.516 11.993 -4.149 1.00 87.12 250 ASN A N 1
ATOM 2018 C CA . ASN A 1 250 ? -14.864 12.120 -5.568 1.00 87.12 250 ASN A CA 1
ATOM 2019 C C . ASN A 1 250 ? -13.823 11.495 -6.510 1.00 87.12 250 ASN A C 1
ATOM 2021 O O . ASN A 1 250 ? -14.041 11.453 -7.718 1.00 87.12 250 ASN A O 1
ATOM 2025 N N . GLU A 1 251 ? -12.712 11.007 -5.967 1.00 88.94 251 GLU A N 1
ATOM 2026 C CA . GLU A 1 251 ? -11.654 10.348 -6.718 1.00 88.94 251 GLU A CA 1
ATOM 2027 C C . GLU A 1 251 ? -11.475 8.924 -6.194 1.00 88.94 251 GLU A C 1
ATOM 2029 O O . GLU A 1 251 ? -11.619 8.649 -5.007 1.00 88.94 251 GLU A O 1
ATOM 2034 N N . LYS A 1 252 ? -11.142 8.007 -7.098 1.00 92.50 252 LYS A N 1
ATOM 2035 C CA . LYS A 1 252 ? -10.929 6.587 -6.773 1.00 92.50 252 LYS A CA 1
ATOM 2036 C C . LYS A 1 252 ? -9.452 6.231 -6.586 1.00 92.50 252 LYS A C 1
ATOM 2038 O O . LYS A 1 252 ? -9.121 5.162 -6.074 1.00 92.50 252 LYS A O 1
ATOM 2043 N N . PHE A 1 253 ? -8.554 7.111 -7.033 1.00 95.31 253 PHE A N 1
ATOM 2044 C CA . PHE A 1 253 ? -7.116 6.926 -6.899 1.00 95.31 253 PHE A CA 1
ATOM 2045 C C . PHE A 1 253 ? -6.335 8.239 -6.999 1.00 95.31 253 PHE A C 1
ATOM 2047 O O . PHE A 1 253 ? -6.819 9.234 -7.534 1.00 95.31 253 PHE A O 1
ATOM 2054 N N . SER A 1 254 ? -5.094 8.228 -6.517 1.00 94.62 254 SER A N 1
ATOM 2055 C CA . SER A 1 254 ? -4.146 9.338 -6.641 1.00 94.62 254 SER A CA 1
ATOM 2056 C C . SER A 1 254 ? -2.713 8.819 -6.625 1.00 94.62 254 SER A C 1
ATOM 2058 O O . SER A 1 254 ? -2.410 7.813 -5.987 1.00 94.62 254 SER A O 1
ATOM 2060 N N . CYS A 1 255 ? -1.785 9.555 -7.235 1.00 94.12 255 CYS A N 1
ATOM 2061 C CA . CYS A 1 255 ? -0.361 9.247 -7.115 1.00 94.12 255 CYS A CA 1
ATOM 2062 C C . CYS A 1 255 ? 0.198 9.526 -5.705 1.00 94.12 255 CYS A C 1
ATOM 2064 O O . CYS A 1 255 ? 1.356 9.210 -5.436 1.00 94.12 255 CYS A O 1
ATOM 2066 N N . GLY A 1 256 ? -0.578 10.152 -4.811 1.00 93.88 256 GLY A N 1
ATOM 2067 C CA . GLY A 1 256 ? -0.212 10.489 -3.427 1.00 93.88 256 GLY A CA 1
ATOM 2068 C C . GLY A 1 256 ? 0.755 11.670 -3.285 1.00 93.88 256 GLY A C 1
ATOM 2069 O O . GLY A 1 256 ? 0.876 12.253 -2.214 1.00 93.88 256 GLY A O 1
ATOM 2070 N N . TYR A 1 257 ? 1.424 12.063 -4.368 1.00 94.75 257 TYR A N 1
ATOM 2071 C CA . TYR A 1 257 ? 2.398 13.146 -4.392 1.00 94.75 257 TYR A CA 1
ATOM 2072 C C . TYR A 1 257 ? 2.289 13.926 -5.702 1.00 94.75 257 TYR A C 1
ATOM 2074 O O . TYR A 1 257 ? 2.239 13.330 -6.779 1.00 94.75 257 TYR A O 1
ATOM 2082 N N . ILE A 1 258 ? 2.245 15.258 -5.627 1.00 89.81 258 ILE A N 1
ATOM 2083 C CA . ILE A 1 258 ? 1.925 16.097 -6.793 1.00 89.81 258 ILE A CA 1
ATOM 2084 C C . ILE A 1 258 ? 2.937 15.933 -7.934 1.00 89.81 258 ILE A C 1
ATOM 2086 O O . ILE A 1 258 ? 2.549 15.880 -9.099 1.00 89.81 258 ILE A O 1
ATOM 2090 N N . TYR A 1 259 ? 4.221 15.752 -7.616 1.00 90.62 259 TYR A N 1
ATOM 2091 C CA . TYR A 1 259 ? 5.245 15.542 -8.640 1.00 90.62 259 TYR A CA 1
ATOM 2092 C C . TYR A 1 259 ? 5.172 14.155 -9.272 1.00 90.62 259 TYR A C 1
ATOM 2094 O O . TYR A 1 259 ? 5.480 14.026 -10.451 1.00 90.62 259 TYR A O 1
ATOM 2102 N N . HIS A 1 260 ? 4.677 13.140 -8.555 1.00 93.62 260 HIS A N 1
ATOM 2103 C CA . HIS A 1 260 ? 4.350 11.860 -9.189 1.00 93.62 260 HIS A CA 1
ATOM 2104 C C . HIS A 1 260 ? 3.185 12.008 -10.165 1.00 93.62 260 HIS A C 1
ATOM 2106 O O . HIS A 1 260 ? 3.214 11.401 -11.229 1.00 93.62 260 HIS A O 1
ATOM 2112 N N . ARG A 1 261 ? 2.181 12.841 -9.849 1.00 90.44 261 ARG A N 1
ATOM 2113 C CA . ARG A 1 261 ? 1.090 13.112 -10.795 1.00 90.44 261 ARG A CA 1
ATOM 2114 C C . ARG A 1 261 ? 1.605 13.810 -12.051 1.00 90.44 261 ARG A C 1
ATOM 2116 O O . ARG A 1 261 ? 1.246 13.403 -13.149 1.00 90.44 261 ARG A O 1
ATOM 2123 N N . LEU A 1 262 ? 2.462 14.818 -11.892 1.00 89.25 262 LEU A N 1
ATOM 2124 C CA . LEU A 1 262 ? 3.095 15.501 -13.021 1.00 89.25 262 LEU A CA 1
ATOM 2125 C C . LEU A 1 262 ? 3.897 14.522 -13.889 1.00 89.25 262 LEU A C 1
ATOM 2127 O O . LEU A 1 262 ? 3.713 14.489 -15.101 1.00 89.25 262 LEU A O 1
ATOM 2131 N N . LEU A 1 263 ? 4.754 13.705 -13.272 1.00 88.00 263 LEU A N 1
ATOM 2132 C CA . LEU A 1 263 ? 5.554 12.713 -13.988 1.00 88.00 263 LEU A CA 1
ATOM 2133 C C . LEU A 1 263 ? 4.697 11.644 -14.672 1.00 88.00 263 LEU A C 1
ATOM 2135 O O . LEU A 1 263 ? 5.012 11.264 -15.792 1.00 88.00 263 LEU A O 1
ATOM 2139 N N . SER A 1 264 ? 3.614 11.186 -14.043 1.00 89.00 264 SER A N 1
ATOM 2140 C CA . SER A 1 264 ? 2.670 10.246 -14.657 1.00 89.00 264 SER A CA 1
ATOM 2141 C C . SER A 1 264 ? 2.049 10.827 -15.935 1.00 89.00 264 SER A C 1
ATOM 2143 O O . SER A 1 264 ? 2.092 10.194 -16.989 1.00 89.00 264 SER A O 1
ATOM 2145 N N . GLU A 1 265 ? 1.571 12.076 -15.902 1.00 88.88 265 GLU A N 1
ATOM 2146 C CA . GLU A 1 265 ? 1.015 12.720 -17.101 1.00 88.88 265 GLU A CA 1
ATOM 2147 C C . GLU A 1 265 ? 2.069 12.946 -18.189 1.00 88.88 265 GLU A C 1
ATOM 2149 O O . GLU A 1 265 ? 1.792 12.733 -19.369 1.00 88.88 265 GLU A O 1
ATOM 2154 N N . LEU A 1 266 ? 3.289 13.337 -17.806 1.00 87.69 266 LEU A N 1
ATOM 2155 C CA . LEU A 1 266 ? 4.402 13.472 -18.747 1.00 87.69 266 LEU A CA 1
ATOM 2156 C C . LEU A 1 266 ? 4.746 12.131 -19.400 1.00 87.69 266 LEU A C 1
ATOM 2158 O O . LEU A 1 266 ? 4.909 12.081 -20.616 1.00 87.69 266 LEU A O 1
ATOM 2162 N N . THR A 1 267 ? 4.791 11.047 -18.625 1.00 85.50 267 THR A N 1
ATOM 2163 C CA . THR A 1 267 ? 4.999 9.685 -19.130 1.00 85.50 267 THR A CA 1
ATOM 2164 C C . THR A 1 267 ? 3.901 9.278 -20.106 1.00 85.50 267 THR A C 1
ATOM 2166 O O . THR A 1 267 ? 4.191 8.754 -21.183 1.00 85.50 267 THR A O 1
ATOM 2169 N N . ARG A 1 268 ? 2.638 9.574 -19.784 1.00 87.19 268 ARG A N 1
ATOM 2170 C CA . ARG A 1 268 ? 1.497 9.293 -20.662 1.00 87.19 268 ARG A CA 1
ATOM 2171 C C . ARG A 1 268 ? 1.606 10.047 -21.988 1.00 87.19 268 ARG A C 1
ATOM 2173 O O . ARG A 1 268 ? 1.440 9.446 -23.044 1.00 87.19 268 ARG A O 1
ATOM 2180 N N . ILE A 1 269 ? 1.924 11.342 -21.948 1.00 86.81 269 ILE A N 1
ATOM 2181 C CA . ILE A 1 269 ? 2.120 12.169 -23.151 1.00 86.81 269 ILE A CA 1
ATOM 2182 C C . ILE A 1 269 ? 3.317 11.666 -23.965 1.00 86.81 269 ILE A C 1
ATOM 2184 O O . ILE A 1 269 ? 3.202 11.493 -25.175 1.00 86.81 269 ILE A O 1
ATOM 2188 N N . ALA A 1 270 ? 4.446 11.381 -23.315 1.00 83.62 270 ALA A N 1
ATOM 2189 C CA . ALA A 1 270 ? 5.637 10.862 -23.978 1.00 83.62 270 ALA A CA 1
ATOM 2190 C C . ALA A 1 270 ? 5.362 9.520 -24.668 1.00 83.62 270 ALA A C 1
ATOM 2192 O O . ALA A 1 270 ? 5.779 9.331 -25.804 1.00 83.62 270 ALA A O 1
ATOM 2193 N N . THR A 1 271 ? 4.600 8.626 -24.033 1.00 85.12 271 THR A N 1
ATOM 2194 C CA . THR A 1 271 ? 4.197 7.336 -24.620 1.00 85.12 271 THR A CA 1
ATOM 2195 C C . THR A 1 271 ? 3.325 7.527 -25.861 1.00 85.12 271 THR A C 1
ATOM 2197 O O . THR A 1 271 ? 3.503 6.820 -26.849 1.00 85.12 271 THR A O 1
ATOM 2200 N N . LEU A 1 272 ? 2.421 8.515 -25.851 1.00 85.88 272 LEU A N 1
ATOM 2201 C CA . LEU A 1 272 ? 1.593 8.849 -27.015 1.00 85.88 272 LEU A CA 1
ATOM 2202 C C . LEU A 1 272 ? 2.412 9.414 -28.185 1.00 85.88 272 LEU A C 1
ATOM 2204 O O . LEU A 1 272 ? 2.075 9.157 -29.335 1.00 85.88 272 LEU A O 1
ATOM 2208 N N . ILE A 1 273 ? 3.468 10.182 -27.900 1.00 86.19 273 ILE A N 1
ATOM 2209 C CA . ILE A 1 273 ? 4.302 10.834 -28.924 1.00 86.19 273 ILE A CA 1
ATOM 2210 C C . ILE A 1 273 ? 5.368 9.880 -29.477 1.00 86.19 273 ILE A C 1
ATOM 2212 O O . ILE A 1 273 ? 5.559 9.802 -30.686 1.00 86.19 273 ILE A O 1
ATOM 2216 N N . LEU A 1 274 ? 6.085 9.183 -28.594 1.00 83.44 274 LEU A N 1
ATOM 2217 C CA . LEU A 1 274 ? 7.255 8.360 -28.930 1.00 83.44 274 LEU A CA 1
ATOM 2218 C C . LEU A 1 274 ? 6.886 6.899 -29.228 1.00 83.44 274 LEU A C 1
ATOM 2220 O O . LEU A 1 274 ? 7.702 6.149 -29.761 1.00 83.44 274 LEU A O 1
ATOM 2224 N N . GLY A 1 275 ? 5.661 6.494 -28.890 1.00 84.69 275 GLY A N 1
ATOM 2225 C CA . GLY A 1 275 ? 5.167 5.132 -29.035 1.00 84.69 275 GLY A CA 1
ATOM 2226 C C . GLY A 1 275 ? 5.526 4.222 -27.856 1.00 84.69 275 GLY A C 1
ATOM 2227 O O . GLY A 1 275 ? 6.535 4.388 -27.168 1.00 84.69 275 GLY A O 1
ATOM 2228 N N . GLU A 1 276 ? 4.696 3.199 -27.648 1.00 82.88 276 GLU A N 1
ATOM 2229 C CA . GLU A 1 276 ? 4.815 2.264 -26.521 1.00 82.88 276 GLU A CA 1
ATOM 2230 C C . GLU A 1 276 ? 6.133 1.474 -26.539 1.00 82.88 276 GLU A C 1
ATOM 2232 O O . GLU A 1 276 ? 6.750 1.267 -25.496 1.00 82.88 276 GLU A O 1
ATOM 2237 N N . ARG A 1 277 ? 6.632 1.107 -27.728 1.00 81.75 277 ARG A N 1
ATOM 2238 C CA . ARG A 1 277 ? 7.913 0.391 -27.871 1.00 81.75 277 ARG A CA 1
ATOM 2239 C C . ARG A 1 277 ? 9.092 1.175 -27.298 1.00 81.75 277 ARG A C 1
ATOM 2241 O O . ARG A 1 277 ? 9.953 0.588 -26.648 1.00 81.75 277 ARG A O 1
ATOM 2248 N N . TYR A 1 278 ? 9.119 2.488 -27.526 1.00 81.19 278 TYR A N 1
ATOM 2249 C CA . TYR A 1 278 ? 10.168 3.354 -26.999 1.00 81.19 278 TYR A CA 1
ATOM 2250 C C . TYR A 1 278 ? 10.075 3.453 -25.471 1.00 81.19 278 TYR A C 1
ATOM 2252 O O . TYR A 1 278 ? 11.082 3.311 -24.779 1.00 81.19 278 TYR A O 1
ATOM 2260 N N . PHE A 1 279 ? 8.860 3.607 -24.931 1.00 81.88 279 PHE A N 1
ATOM 2261 C CA . PHE A 1 279 ? 8.639 3.631 -23.484 1.00 81.88 279 PHE A CA 1
ATOM 2262 C C . PHE A 1 279 ? 9.082 2.329 -22.801 1.00 81.88 279 PHE A C 1
ATOM 2264 O O . PHE A 1 279 ? 9.794 2.370 -21.797 1.00 81.88 279 PHE A O 1
ATOM 2271 N N . ILE A 1 280 ? 8.727 1.171 -23.368 1.00 84.62 280 ILE A N 1
ATOM 2272 C CA . ILE A 1 280 ? 9.116 -0.137 -22.828 1.00 84.62 280 ILE A CA 1
ATOM 2273 C C . ILE A 1 280 ? 10.645 -0.266 -22.773 1.00 84.62 280 ILE A C 1
ATOM 2275 O O . ILE A 1 280 ? 11.179 -0.666 -21.737 1.00 84.62 280 ILE A O 1
ATOM 2279 N N . ALA A 1 281 ? 11.362 0.140 -23.824 1.00 83.12 281 ALA A N 1
ATOM 2280 C CA . ALA A 1 281 ? 12.824 0.086 -23.846 1.00 83.12 281 ALA A CA 1
ATOM 2281 C C . ALA A 1 281 ? 13.477 1.011 -22.808 1.00 83.12 281 ALA A C 1
ATOM 2283 O O . ALA A 1 281 ? 14.342 0.572 -22.050 1.00 83.12 281 ALA A O 1
ATOM 2284 N N . VAL A 1 282 ? 12.999 2.253 -22.691 1.00 82.88 282 VAL A N 1
ATOM 2285 C CA . VAL A 1 282 ? 13.473 3.194 -21.663 1.00 82.88 282 VAL A CA 1
ATOM 2286 C C . VAL A 1 282 ? 13.190 2.656 -20.259 1.00 82.88 282 VAL A C 1
ATOM 2288 O O . VAL A 1 282 ? 14.055 2.730 -19.388 1.00 82.88 282 VAL A O 1
ATOM 2291 N N . SER A 1 283 ? 12.010 2.070 -20.028 1.00 83.12 283 SER A N 1
ATOM 2292 C CA . SER A 1 283 ? 11.665 1.480 -18.730 1.00 83.12 283 SER A CA 1
ATOM 2293 C C . SER A 1 283 ? 12.572 0.296 -18.371 1.00 83.12 283 SER A C 1
ATOM 2295 O O . SER A 1 283 ? 13.035 0.231 -17.234 1.00 83.12 283 SER A O 1
ATOM 2297 N N . LYS A 1 284 ? 12.908 -0.582 -19.333 1.00 84.75 284 LYS A N 1
ATOM 2298 C CA . LYS A 1 284 ? 13.886 -1.674 -19.153 1.00 84.75 284 LYS A CA 1
ATOM 2299 C C . LYS A 1 284 ? 15.235 -1.132 -18.712 1.00 84.75 284 LYS A C 1
ATOM 2301 O O . LYS A 1 284 ? 15.787 -1.628 -17.736 1.00 84.75 284 LYS A O 1
ATOM 2306 N N . ASP A 1 285 ? 15.746 -0.114 -19.401 1.00 81.94 285 ASP A N 1
ATOM 2307 C CA . ASP A 1 285 ? 17.029 0.491 -19.048 1.00 81.94 285 ASP A CA 1
ATOM 2308 C C . ASP A 1 285 ? 16.982 1.080 -17.633 1.00 81.94 285 ASP A C 1
ATOM 2310 O O . ASP A 1 285 ? 17.869 0.809 -16.829 1.00 81.94 285 ASP A O 1
ATOM 2314 N N . ILE A 1 286 ? 15.918 1.815 -17.286 1.00 80.62 286 ILE A N 1
ATOM 2315 C CA . ILE A 1 286 ? 15.704 2.348 -15.930 1.00 80.62 286 ILE A CA 1
ATOM 2316 C C . ILE A 1 286 ? 15.742 1.222 -14.886 1.00 80.62 286 ILE A C 1
ATOM 2318 O O . ILE A 1 286 ? 16.443 1.348 -13.882 1.00 80.62 286 ILE A O 1
ATOM 2322 N N . PHE A 1 287 ? 15.049 0.107 -15.124 1.00 79.00 287 PHE A N 1
ATOM 2323 C CA . PHE A 1 287 ? 15.067 -1.055 -14.232 1.00 79.00 287 PHE A CA 1
ATOM 2324 C C . PHE A 1 287 ? 16.446 -1.705 -14.110 1.00 79.00 287 PHE A C 1
ATOM 2326 O O . PHE A 1 287 ? 16.872 -2.023 -13.001 1.00 79.00 287 PHE A O 1
ATOM 2333 N N . GLN A 1 288 ? 17.176 -1.855 -15.215 1.00 77.50 288 GLN A N 1
ATOM 2334 C CA . GLN A 1 288 ? 18.544 -2.375 -15.195 1.00 77.50 288 GLN A CA 1
ATOM 2335 C C . GLN A 1 288 ? 19.491 -1.452 -14.418 1.00 77.50 288 GLN A C 1
ATOM 2337 O O . GLN A 1 288 ? 20.335 -1.931 -13.661 1.00 77.50 288 GLN A O 1
ATOM 2342 N N . TYR A 1 289 ? 19.324 -0.133 -14.533 1.00 74.19 289 TYR A N 1
ATOM 2343 C CA . TYR A 1 289 ? 20.069 0.824 -13.714 1.00 74.19 289 TYR A CA 1
ATOM 2344 C C . TYR A 1 289 ? 19.721 0.711 -12.228 1.00 74.19 289 TYR A C 1
ATOM 2346 O O . TYR A 1 289 ? 20.615 0.787 -11.388 1.00 74.19 289 TYR A O 1
ATOM 2354 N N . HIS A 1 290 ? 18.444 0.520 -11.886 1.00 70.94 290 HIS A N 1
ATOM 2355 C CA . HIS A 1 290 ? 18.029 0.270 -10.504 1.00 70.94 290 HIS A CA 1
ATOM 2356 C C . HIS A 1 290 ? 18.667 -0.998 -9.936 1.00 70.94 290 HIS A C 1
ATOM 2358 O O . HIS A 1 290 ? 19.168 -0.968 -8.814 1.00 70.94 290 HIS A O 1
ATOM 2364 N N . PHE A 1 291 ? 18.685 -2.078 -10.717 1.00 72.31 291 PHE A N 1
ATOM 2365 C CA . PHE A 1 291 ? 19.354 -3.325 -10.361 1.00 72.31 291 PHE A CA 1
ATOM 2366 C C . PHE A 1 291 ? 20.852 -3.100 -10.083 1.00 72.31 291 PHE A C 1
ATOM 2368 O O . PHE A 1 291 ? 21.358 -3.519 -9.045 1.00 72.31 291 PHE A O 1
ATOM 2375 N N . GLN A 1 292 ? 21.551 -2.351 -10.944 1.00 69.88 292 GLN A N 1
ATOM 2376 C CA . GLN A 1 292 ? 22.961 -1.996 -10.728 1.00 69.88 292 GLN A CA 1
ATOM 2377 C C . GLN A 1 292 ? 23.173 -1.163 -9.458 1.00 69.88 292 GLN A C 1
ATOM 2379 O O . GLN A 1 292 ? 24.072 -1.458 -8.677 1.00 69.88 292 GLN A O 1
ATOM 2384 N N . ALA A 1 293 ? 22.327 -0.156 -9.221 1.00 67.50 293 ALA A N 1
ATOM 2385 C CA . ALA A 1 293 ? 22.405 0.685 -8.026 1.00 67.50 293 ALA A CA 1
ATOM 2386 C C . ALA A 1 293 ? 22.200 -0.098 -6.728 1.00 67.50 293 ALA A C 1
ATOM 2388 O O . ALA A 1 293 ? 22.713 0.296 -5.688 1.00 67.50 293 ALA A O 1
ATOM 2389 N N . TYR A 1 294 ? 21.455 -1.198 -6.782 1.00 65.69 294 TYR A N 1
ATOM 2390 C CA . TYR A 1 294 ? 21.232 -2.042 -5.620 1.00 65.69 294 TYR A CA 1
ATOM 2391 C C . TYR A 1 294 ? 22.478 -2.866 -5.248 1.00 65.69 294 TYR A C 1
ATOM 2393 O O . TYR A 1 294 ? 22.718 -3.126 -4.072 1.00 65.69 294 TYR A O 1
ATOM 2401 N N . HIS A 1 295 ? 23.290 -3.252 -6.235 1.00 66.88 295 HIS A N 1
ATOM 2402 C CA . HIS A 1 295 ? 24.501 -4.050 -6.025 1.00 66.88 295 HIS A CA 1
ATOM 2403 C C . HIS A 1 295 ? 25.786 -3.222 -5.849 1.00 66.88 295 HIS A C 1
ATOM 2405 O O . HIS A 1 295 ? 26.807 -3.784 -5.454 1.00 66.88 295 HIS A O 1
ATOM 2411 N N . ASP A 1 296 ? 25.754 -1.911 -6.113 1.00 68.81 296 ASP A N 1
ATOM 2412 C CA . ASP A 1 296 ? 26.905 -1.010 -5.979 1.00 68.81 296 ASP A CA 1
ATOM 2413 C C . ASP A 1 296 ? 26.527 0.285 -5.232 1.00 68.81 296 ASP A C 1
ATOM 2415 O O . ASP A 1 296 ? 25.952 1.220 -5.800 1.00 68.81 296 ASP A O 1
ATOM 2419 N N . GLU A 1 297 ? 26.897 0.367 -3.948 1.00 61.31 297 GLU A N 1
ATOM 2420 C CA . GLU A 1 297 ? 26.651 1.542 -3.096 1.00 61.31 297 GLU A CA 1
ATOM 2421 C C . GLU A 1 297 ? 27.302 2.823 -3.653 1.00 61.31 297 GLU A C 1
ATOM 2423 O O . GLU A 1 297 ? 26.708 3.903 -3.581 1.00 61.31 297 GLU A O 1
ATOM 2428 N N . ASN A 1 298 ? 28.470 2.721 -4.305 1.00 60.69 298 ASN A N 1
ATOM 2429 C CA . ASN A 1 298 ? 29.131 3.875 -4.926 1.00 60.69 298 ASN A CA 1
ATOM 2430 C C . ASN A 1 298 ? 28.363 4.375 -6.159 1.00 60.69 298 ASN A C 1
ATOM 2432 O O . ASN A 1 298 ? 28.420 5.563 -6.498 1.00 60.69 298 ASN A O 1
ATOM 2436 N N . PHE A 1 299 ? 27.657 3.477 -6.852 1.00 60.91 299 PHE A N 1
ATOM 2437 C CA . PHE A 1 299 ? 26.768 3.829 -7.955 1.00 60.91 299 PHE A CA 1
ATOM 2438 C C . PHE A 1 299 ? 25.492 4.501 -7.438 1.00 60.91 299 PHE A C 1
ATOM 2440 O O . PHE A 1 299 ? 25.092 5.540 -7.973 1.00 60.91 299 PHE 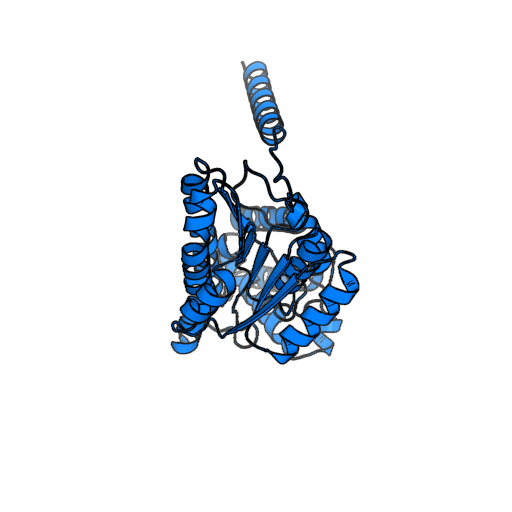A O 1
ATOM 2447 N N . ALA A 1 300 ? 24.895 3.975 -6.363 1.00 56.34 300 ALA A N 1
ATOM 2448 C CA . ALA A 1 300 ? 23.722 4.563 -5.717 1.00 56.34 300 ALA A CA 1
ATOM 2449 C C . ALA A 1 300 ? 23.982 6.009 -5.259 1.00 56.34 300 ALA A C 1
ATOM 2451 O O . ALA A 1 300 ? 23.186 6.899 -5.578 1.00 56.34 300 ALA A O 1
ATOM 2452 N N . GLU A 1 301 ? 25.128 6.276 -4.619 1.00 50.19 301 GLU A N 1
ATOM 2453 C CA . GLU A 1 301 ? 25.525 7.623 -4.172 1.00 50.19 301 GLU A CA 1
ATOM 2454 C C . GLU A 1 301 ? 25.693 8.631 -5.321 1.00 50.19 301 GLU A C 1
ATOM 2456 O O . GLU A 1 301 ? 25.396 9.820 -5.164 1.00 50.19 301 GLU A O 1
ATOM 2461 N N . LYS A 1 302 ? 26.138 8.167 -6.496 1.00 54.34 302 LYS A N 1
ATOM 2462 C CA . LYS A 1 302 ? 26.364 8.998 -7.694 1.00 54.34 302 LYS A CA 1
ATOM 2463 C C . LYS A 1 302 ? 25.130 9.128 -8.592 1.00 54.34 302 LYS A C 1
ATOM 2465 O O . LYS A 1 302 ? 25.140 9.932 -9.532 1.00 54.34 302 LYS A O 1
ATOM 2470 N N . SER A 1 303 ? 24.077 8.353 -8.337 1.00 58.53 303 SER A N 1
ATOM 2471 C CA . SER A 1 303 ? 22.890 8.293 -9.189 1.00 58.53 303 SER A CA 1
ATOM 2472 C C . SER A 1 303 ? 21.910 9.439 -8.889 1.00 58.53 303 SER A C 1
ATOM 2474 O O . SER A 1 303 ? 21.371 9.589 -7.795 1.00 58.53 303 SER A O 1
ATOM 2476 N N . ASN A 1 304 ? 21.671 10.290 -9.890 1.00 71.50 304 ASN A N 1
ATOM 2477 C CA . ASN A 1 304 ? 20.604 11.291 -9.882 1.00 71.50 304 ASN A CA 1
ATOM 2478 C C . ASN A 1 304 ? 19.496 10.797 -10.815 1.00 71.50 304 ASN A C 1
ATOM 2480 O O . ASN A 1 304 ? 19.773 10.494 -11.975 1.00 71.50 304 ASN A O 1
ATOM 2484 N N . PHE A 1 305 ? 18.253 10.752 -10.333 1.00 73.12 305 PHE A N 1
ATOM 2485 C CA . PHE A 1 305 ? 17.090 10.292 -11.098 1.00 73.12 305 PHE A CA 1
ATOM 2486 C C . PHE A 1 305 ? 16.961 10.946 -12.483 1.00 73.12 305 PHE A C 1
ATOM 2488 O O . PHE A 1 305 ? 16.719 10.261 -13.473 1.00 73.12 305 PHE A O 1
ATOM 2495 N N . ILE A 1 306 ? 17.203 12.259 -12.580 1.00 76.44 306 ILE A N 1
ATOM 2496 C CA . ILE A 1 306 ? 17.145 12.991 -13.855 1.00 76.44 306 ILE A CA 1
ATOM 2497 C C . ILE A 1 306 ? 18.248 12.512 -14.802 1.00 76.44 306 ILE A C 1
ATOM 2499 O O . ILE A 1 306 ? 18.005 12.300 -15.988 1.00 76.44 306 ILE A O 1
ATOM 2503 N N . LYS A 1 307 ? 19.461 12.307 -14.278 1.00 75.38 307 LYS A N 1
ATOM 2504 C CA . LYS A 1 307 ? 20.594 11.803 -15.061 1.00 75.38 307 LYS A CA 1
ATOM 2505 C C . LYS A 1 307 ? 20.328 10.380 -15.552 1.00 75.38 307 LYS A C 1
ATOM 2507 O O . LYS A 1 307 ? 20.674 10.062 -16.685 1.00 75.38 307 LYS A O 1
ATOM 2512 N N . LEU A 1 308 ? 19.690 9.553 -14.728 1.00 75.94 308 LEU A N 1
ATOM 2513 C CA . LEU A 1 308 ? 19.316 8.182 -15.064 1.00 75.94 308 LEU A CA 1
ATOM 2514 C C . LEU A 1 308 ? 18.292 8.147 -16.207 1.00 75.94 308 LEU A C 1
ATOM 2516 O O . LEU A 1 308 ? 18.554 7.513 -17.228 1.00 75.94 308 LEU A O 1
ATOM 2520 N N . ILE A 1 309 ? 17.199 8.912 -16.098 1.00 78.31 309 ILE A N 1
ATOM 2521 C CA . ILE A 1 309 ? 16.215 9.049 -17.185 1.00 78.31 309 ILE A CA 1
ATOM 2522 C C . ILE A 1 309 ? 16.884 9.595 -18.450 1.00 78.31 309 ILE A C 1
ATOM 2524 O O . ILE A 1 309 ? 16.707 9.035 -19.527 1.00 78.31 309 ILE A O 1
ATOM 2528 N N . GLY A 1 310 ? 17.684 10.657 -18.328 1.00 81.38 310 GLY A N 1
ATOM 2529 C CA . GLY A 1 310 ? 18.379 11.264 -19.463 1.00 81.38 310 GLY A CA 1
ATOM 2530 C C . GLY A 1 310 ? 19.318 10.289 -20.176 1.00 81.38 310 GLY A C 1
ATOM 2531 O O . GLY A 1 310 ? 19.352 10.266 -21.402 1.00 81.38 310 GLY A O 1
ATOM 2532 N N . THR A 1 311 ? 20.025 9.440 -19.424 1.00 80.44 311 THR A N 1
ATOM 2533 C CA . THR A 1 311 ? 20.925 8.422 -19.991 1.00 80.44 311 THR A CA 1
ATOM 2534 C C . THR A 1 311 ? 20.140 7.349 -20.743 1.00 80.44 311 THR A C 1
ATOM 2536 O O . THR A 1 311 ? 20.497 7.019 -21.872 1.00 80.44 311 THR A O 1
ATOM 2539 N N . ALA A 1 312 ? 19.042 6.851 -20.162 1.00 79.88 312 ALA A N 1
ATOM 2540 C CA . ALA A 1 312 ? 18.177 5.864 -20.808 1.00 79.88 312 ALA A CA 1
ATOM 2541 C C . ALA A 1 312 ? 17.525 6.419 -22.090 1.00 79.88 312 ALA A C 1
ATOM 2543 O O . ALA A 1 312 ? 17.538 5.761 -23.131 1.00 79.88 312 ALA A O 1
ATOM 2544 N N . LEU A 1 313 ? 17.018 7.656 -22.049 1.00 81.31 313 LEU A N 1
ATOM 2545 C CA . LEU A 1 313 ? 16.459 8.336 -23.222 1.00 81.31 313 LEU A CA 1
ATOM 2546 C C . LEU A 1 313 ? 17.511 8.519 -24.323 1.00 81.31 313 LEU A C 1
ATOM 2548 O O . LEU A 1 313 ? 17.255 8.194 -25.481 1.00 81.31 313 LEU A O 1
ATOM 2552 N N . TRP A 1 314 ? 18.704 9.002 -23.963 1.00 80.75 314 TRP A N 1
ATOM 2553 C CA . TRP A 1 314 ? 19.788 9.245 -24.915 1.00 80.75 314 TRP A CA 1
ATOM 2554 C C . TRP A 1 314 ? 20.261 7.959 -25.595 1.00 80.75 314 TRP A C 1
ATOM 2556 O O . TRP A 1 314 ? 20.382 7.924 -26.818 1.00 80.75 314 TRP A O 1
ATOM 2566 N N . LYS A 1 315 ? 20.448 6.881 -24.822 1.00 79.88 315 LYS A N 1
ATOM 2567 C CA . LYS A 1 315 ? 20.820 5.557 -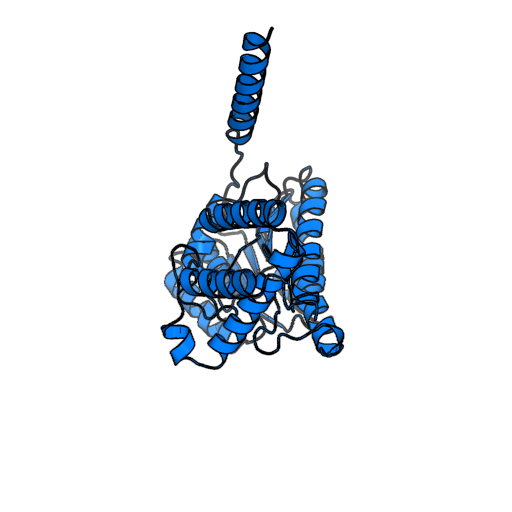25.342 1.00 79.88 315 LYS A CA 1
ATOM 2568 C C . LYS A 1 315 ? 19.832 5.075 -26.410 1.00 79.88 315 LYS A C 1
ATOM 2570 O O . LYS A 1 315 ? 20.257 4.692 -27.493 1.00 79.88 315 LYS A O 1
ATOM 2575 N N . ASN A 1 316 ? 18.528 5.154 -26.134 1.00 77.75 316 ASN A N 1
ATOM 2576 C CA . ASN A 1 316 ? 17.492 4.713 -27.076 1.00 77.75 316 ASN A CA 1
ATOM 2577 C C . ASN A 1 316 ? 17.284 5.681 -28.250 1.00 77.75 316 ASN A C 1
ATOM 2579 O O . ASN A 1 316 ? 16.826 5.268 -29.311 1.00 77.75 316 ASN A O 1
ATOM 2583 N N . PHE A 1 317 ? 17.616 6.965 -28.087 1.00 79.56 317 PHE A N 1
ATOM 2584 C CA . PHE A 1 317 ? 17.600 7.926 -29.190 1.00 79.56 317 PHE A CA 1
ATOM 2585 C C . PHE A 1 317 ? 18.713 7.635 -30.208 1.00 79.56 317 PHE A C 1
ATOM 2587 O O . PHE A 1 317 ? 18.479 7.692 -31.410 1.00 79.56 317 PHE A O 1
ATOM 2594 N N . GLN A 1 318 ? 19.916 7.279 -29.742 1.00 75.44 318 GLN A N 1
ATOM 2595 C CA . GLN A 1 318 ? 21.063 7.015 -30.617 1.00 75.44 318 GLN A CA 1
ATOM 2596 C C . GLN A 1 318 ? 20.905 5.759 -31.480 1.00 75.44 318 GLN A C 1
ATOM 2598 O O . GLN A 1 318 ? 21.433 5.717 -32.590 1.00 75.44 318 GLN A O 1
ATOM 2603 N N . THR A 1 319 ? 20.207 4.733 -30.992 1.00 65.75 319 THR A N 1
ATOM 2604 C CA . THR A 1 319 ? 20.113 3.446 -31.694 1.00 65.75 319 THR A CA 1
ATOM 2605 C C . THR A 1 319 ? 19.084 3.437 -32.826 1.00 65.75 319 THR A C 1
ATOM 2607 O O . THR A 1 319 ? 19.040 2.457 -33.562 1.00 65.75 319 THR A O 1
ATOM 2610 N N . ASN A 1 320 ? 18.258 4.488 -32.989 1.00 61.91 320 ASN A N 1
ATOM 2611 C CA . ASN A 1 320 ? 17.132 4.582 -33.946 1.00 61.91 320 ASN A CA 1
ATOM 2612 C C . ASN A 1 320 ? 16.147 3.387 -33.929 1.00 61.91 320 ASN A C 1
ATOM 2614 O O . ASN A 1 320 ? 15.233 3.320 -34.748 1.00 61.91 320 ASN A O 1
ATOM 2618 N N . ASN A 1 321 ? 16.317 2.457 -32.989 1.00 59.09 321 ASN A N 1
ATOM 2619 C CA . ASN A 1 321 ? 15.526 1.257 -32.805 1.00 59.09 321 ASN A CA 1
ATOM 2620 C C . ASN A 1 321 ? 15.615 0.859 -31.316 1.00 59.09 321 ASN A C 1
ATOM 2622 O O . ASN A 1 321 ? 16.729 0.729 -30.790 1.00 59.09 321 ASN A O 1
ATOM 2626 N N . PRO A 1 322 ? 14.486 0.729 -30.598 1.00 60.06 322 PRO A N 1
ATOM 2627 C CA . PRO A 1 322 ? 14.493 0.316 -29.199 1.00 60.06 322 PRO A CA 1
ATOM 2628 C C . PRO A 1 322 ? 14.951 -1.145 -29.075 1.00 60.06 322 PRO A C 1
ATOM 2630 O O . PRO A 1 322 ? 14.217 -2.062 -29.435 1.00 60.06 322 PRO A O 1
ATOM 2633 N N . THR A 1 323 ? 16.131 -1.362 -28.490 1.00 58.66 323 THR A N 1
ATOM 2634 C CA . THR A 1 323 ? 16.808 -2.669 -28.306 1.00 58.66 323 THR A CA 1
ATOM 2635 C C . THR A 1 323 ? 16.127 -3.594 -27.283 1.00 58.66 323 THR A C 1
ATOM 2637 O O . THR A 1 323 ? 16.733 -4.502 -26.716 1.00 58.66 323 THR A O 1
ATOM 2640 N N . TYR A 1 324 ? 14.855 -3.346 -26.967 1.00 58.72 324 TYR A N 1
ATOM 2641 C CA . TYR A 1 324 ? 14.061 -4.237 -26.124 1.00 58.72 324 TYR A CA 1
ATOM 2642 C C . TYR A 1 324 ? 13.642 -5.510 -26.869 1.00 58.72 324 TYR A C 1
ATOM 2644 O O . TYR A 1 324 ? 13.453 -6.540 -26.229 1.00 58.72 324 TYR A O 1
ATOM 2652 N N . PHE A 1 325 ? 13.459 -5.408 -28.188 1.00 56.50 325 PHE A N 1
ATOM 2653 C CA . PHE A 1 325 ? 12.833 -6.431 -29.033 1.00 56.50 325 PHE A CA 1
ATOM 2654 C C . PHE A 1 325 ? 13.821 -7.221 -29.906 1.00 56.50 325 PHE A C 1
ATOM 2656 O O . PHE A 1 325 ? 13.371 -8.080 -30.662 1.00 56.50 325 PHE A O 1
ATOM 2663 N N . ASP A 1 326 ? 15.116 -6.921 -29.791 1.00 53.03 326 ASP A N 1
ATOM 2664 C CA . ASP A 1 326 ? 16.223 -7.728 -30.318 1.00 53.03 326 ASP A CA 1
ATOM 2665 C C . ASP A 1 326 ? 16.769 -8.607 -29.184 1.00 53.03 326 ASP A C 1
ATOM 2667 O O . ASP A 1 326 ? 17.102 -9.783 -29.456 1.00 53.03 326 ASP A O 1
#